Protein AF-A0A5Q2N610-F1 (afdb_monomer_lite)

Organism: NCBI:txid356322

pLDDT: mean 86.95, std 10.92, range [41.91, 97.12]

Foldseek 3Di:
DLVVLLVQQDPVLLVVLQVLLLVLLVCCVPPPVNVVVVVLLVVLLVVLCVLCPLVCLLVDDLCQAAPPDCRHPVNSLAPVNCLQPHPVVDDRDCLQRQWHQDPVVRGIDGDPVDPDPCRSSNLQSVLLNQLCVLLPDDDRHARDLPRSCQPNQQSSLSSNCSSCVLQFASDRDQLLLLLLCVSSVSDVDSDLVPDPLVDTRCSSVVSRNSSVVSVVVSCVVDHPDVVSRVVVVVSRSSSVVVSCCVPVPPDDDD

Secondary structure (DSSP, 8-state):
-HHHHGGGS-HHHHHHHHHHHHHHHHHHHH-HHHHHHHHHHHHHHHHHHHHS-GGGGGG--HHHHSSSSTTSHHHIIIIITTTSS--TTS-SSHHHHSEEEETTTTEEEE-TTSSSHHHHHHHHHHHHHHHHHHT-SSS-PPPPTT-TTTT-HHHHHHHHHHH-TTTS-S---HHHHHHHHHHTTS-S---GGG-TT--TTTHHHHHHHHHHHHHHHHGGG--SSHHHHHHHHTT-HHHHHHHHHHHS------

Radius of gyration: 19.04 Å; chains: 1; bounding box: 49×36×56 Å

Sequence (254 aa):
MINELQRKLDENVRLEFKNKMEEFLFEYINVQSKQDELRDILRKKAEFYRKFPRESLCSMTVEQYAYFERNSFIYWVVFELEKLGSTRSLFIDARNFTVVYNRNQQKYIYNQRFASLDDAWNKLRNDIIELIDVCDGNTLRALSSNNLLSNKYLLKGKIAYLYHPKKFLPIYNRAHLLYFLYELGIISSRNESDSPFSLPGTGSLRLNLLLKNIIYEIGRDGWNDPKVSDLWNSNYNFLIGIFLYKIMSPPRMR

Structure (mmCIF, N/CA/C/O backbone):
data_AF-A0A5Q2N610-F1
#
_entry.id   AF-A0A5Q2N610-F1
#
loop_
_atom_site.group_PDB
_atom_site.id
_atom_site.type_symbol
_atom_site.label_atom_id
_atom_site.label_alt_id
_atom_site.label_comp_id
_atom_site.label_asym_id
_atom_site.label_entity_id
_atom_site.label_seq_id
_atom_site.pdbx_PDB_ins_code
_atom_site.Cartn_x
_atom_site.Cartn_y
_atom_site.Cartn_z
_atom_site.occupancy
_atom_site.B_iso_or_equiv
_atom_site.auth_seq_id
_atom_site.auth_comp_id
_atom_site.auth_asym_id
_atom_site.auth_atom_id
_atom_site.pdbx_PDB_model_num
ATOM 1 N N . MET A 1 1 ? -10.463 -5.731 -23.332 1.00 49.91 1 MET A N 1
ATOM 2 C CA . MET A 1 1 ? -10.186 -4.493 -22.567 1.00 49.91 1 MET A CA 1
ATOM 3 C C . MET A 1 1 ? -8.729 -4.375 -22.107 1.00 49.91 1 MET A C 1
ATOM 5 O O . MET A 1 1 ? -8.048 -3.526 -22.655 1.00 49.91 1 MET A O 1
ATOM 9 N N . ILE A 1 2 ? -8.194 -5.204 -21.188 1.00 48.62 2 ILE A N 1
ATOM 10 C CA . ILE A 1 2 ? -6.766 -5.102 -20.773 1.00 48.62 2 ILE A CA 1
ATOM 11 C C . ILE A 1 2 ? -5.807 -5.360 -21.954 1.00 48.62 2 ILE A C 1
ATOM 13 O O . ILE A 1 2 ? -4.973 -4.509 -22.234 1.00 48.62 2 ILE A O 1
ATOM 17 N N . ASN A 1 3 ? -6.018 -6.432 -22.728 1.00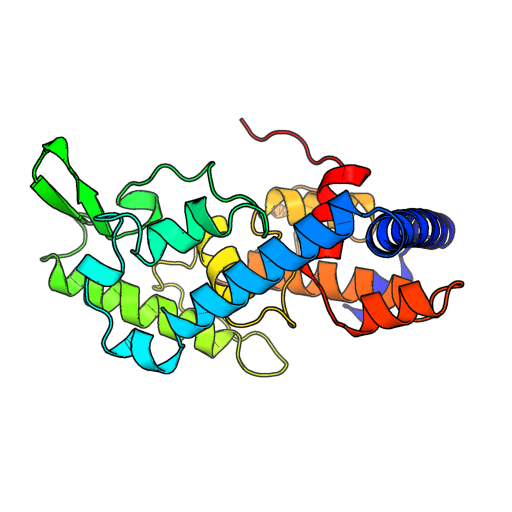 48.66 3 ASN A N 1
ATOM 18 C CA . ASN A 1 3 ? -5.209 -6.759 -23.921 1.00 48.66 3 ASN A CA 1
ATOM 19 C C . ASN A 1 3 ? -5.294 -5.718 -25.056 1.00 48.66 3 ASN A C 1
ATOM 21 O O . ASN A 1 3 ? -4.472 -5.706 -25.964 1.00 48.66 3 ASN A O 1
ATOM 25 N N . GLU A 1 4 ? -6.298 -4.844 -25.012 1.00 53.59 4 GLU A N 1
ATOM 26 C CA . GLU A 1 4 ? -6.562 -3.820 -26.028 1.00 53.59 4 GLU A CA 1
ATOM 27 C C . GLU A 1 4 ? -5.932 -2.476 -25.635 1.00 53.59 4 GLU A C 1
ATOM 29 O O . GLU A 1 4 ? -5.396 -1.769 -26.480 1.00 53.59 4 GLU A O 1
ATOM 34 N N . LEU A 1 5 ? -5.916 -2.169 -24.331 1.00 51.38 5 LEU A N 1
ATOM 35 C CA . LEU A 1 5 ? -5.173 -1.047 -23.749 1.00 51.38 5 LEU A CA 1
ATOM 36 C C . LEU A 1 5 ? -3.656 -1.307 -23.749 1.00 51.38 5 LEU A C 1
ATOM 38 O O . LEU A 1 5 ? -2.879 -0.386 -23.963 1.00 51.38 5 LEU A O 1
ATOM 42 N N . GLN A 1 6 ? -3.234 -2.566 -23.588 1.00 52.53 6 GLN A N 1
ATOM 43 C CA . GLN A 1 6 ? -1.831 -2.994 -23.701 1.00 52.53 6 GLN A CA 1
ATOM 44 C C . GLN A 1 6 ? -1.255 -2.810 -25.115 1.00 52.53 6 GLN A C 1
ATOM 46 O O . GLN A 1 6 ? -0.061 -2.571 -25.255 1.00 52.53 6 GLN A O 1
ATOM 51 N N . ARG A 1 7 ? -2.096 -2.870 -26.159 1.00 55.31 7 ARG A N 1
ATOM 52 C CA . ARG A 1 7 ? -1.705 -2.633 -27.561 1.00 55.31 7 ARG A CA 1
ATOM 53 C C . ARG A 1 7 ? -1.490 -1.155 -27.913 1.00 55.31 7 ARG A C 1
ATOM 55 O O . ARG A 1 7 ? -1.095 -0.869 -29.036 1.00 55.31 7 ARG A O 1
ATOM 62 N N . LYS A 1 8 ? -1.768 -0.232 -26.985 1.00 60.78 8 LYS A N 1
ATOM 63 C CA . LYS A 1 8 ? -1.669 1.223 -27.195 1.00 60.78 8 LYS A CA 1
ATOM 64 C C . LYS A 1 8 ? -0.437 1.873 -26.568 1.00 60.78 8 LYS A C 1
ATOM 66 O O . LYS A 1 8 ? -0.288 3.082 -26.706 1.00 60.78 8 LYS A O 1
ATOM 71 N N . LEU A 1 9 ? 0.413 1.121 -25.865 1.00 72.81 9 LEU A N 1
ATOM 72 C CA . LEU A 1 9 ? 1.643 1.704 -25.341 1.00 72.81 9 LEU A CA 1
ATOM 73 C C . LEU A 1 9 ? 2.584 1.981 -26.517 1.00 72.81 9 LEU A C 1
ATOM 75 O O . LEU A 1 9 ? 3.057 1.043 -27.154 1.00 72.81 9 LEU A O 1
ATOM 79 N N . ASP A 1 10 ? 2.813 3.261 -26.795 1.00 82.75 10 ASP A N 1
ATOM 80 C CA . ASP A 1 10 ? 3.773 3.712 -27.798 1.00 82.75 10 ASP A CA 1
ATOM 81 C C . ASP A 1 10 ? 5.152 3.082 -27.533 1.00 82.75 10 ASP A C 1
ATOM 83 O O . ASP A 1 10 ? 5.630 3.055 -26.393 1.00 82.75 10 ASP A O 1
ATOM 87 N N . GLU A 1 11 ? 5.779 2.531 -28.575 1.00 85.25 11 GLU A N 1
ATOM 88 C CA . GLU A 1 11 ? 7.048 1.808 -28.439 1.00 85.25 11 GLU A CA 1
ATOM 89 C C . GLU A 1 11 ? 8.174 2.701 -27.906 1.00 85.25 11 GLU A C 1
ATOM 91 O O . GLU A 1 11 ? 9.005 2.226 -27.127 1.00 85.25 11 GLU A O 1
ATOM 96 N N . ASN A 1 12 ? 8.174 3.997 -28.236 1.00 86.50 12 ASN A N 1
ATOM 97 C CA . ASN A 1 12 ? 9.172 4.930 -27.719 1.00 86.50 12 ASN A CA 1
ATOM 98 C C . ASN A 1 12 ? 8.954 5.175 -26.225 1.00 86.50 12 ASN A C 1
ATOM 100 O O . ASN A 1 12 ? 9.914 5.121 -25.459 1.00 86.50 12 ASN A O 1
ATOM 104 N N . VAL A 1 13 ? 7.701 5.359 -25.789 1.00 85.88 13 VAL A N 1
ATOM 105 C CA . VAL A 1 13 ? 7.359 5.496 -24.359 1.00 85.88 13 VAL A CA 1
ATOM 106 C C . VAL A 1 13 ? 7.772 4.243 -23.583 1.00 85.88 13 VAL A C 1
ATOM 108 O O . VAL A 1 13 ? 8.356 4.339 -22.501 1.00 85.88 13 VAL A O 1
ATOM 111 N N . ARG A 1 14 ? 7.516 3.053 -24.143 1.00 87.81 14 ARG A N 1
ATOM 112 C CA . ARG A 1 14 ? 7.939 1.770 -23.560 1.00 87.81 14 ARG A CA 1
ATOM 113 C C . ARG A 1 14 ? 9.458 1.706 -23.397 1.00 87.81 14 ARG A C 1
ATOM 115 O O . ARG A 1 14 ? 9.933 1.359 -22.314 1.00 87.81 14 ARG A O 1
ATOM 122 N N . LEU A 1 15 ? 10.204 2.017 -24.456 1.00 89.19 15 LEU A N 1
ATOM 123 C CA . LEU A 1 15 ? 11.664 1.942 -24.468 1.00 89.19 15 LEU A CA 1
ATOM 124 C C . LEU A 1 15 ? 12.291 2.964 -23.513 1.00 89.19 15 LEU A C 1
ATOM 126 O O . LEU A 1 15 ? 13.169 2.613 -22.726 1.00 89.19 15 LEU A O 1
ATOM 130 N N . GLU A 1 16 ? 11.798 4.203 -23.520 1.00 90.44 16 GLU A N 1
ATOM 131 C CA . GLU A 1 16 ? 12.256 5.256 -22.614 1.00 90.44 16 GLU A CA 1
ATOM 132 C C . GLU A 1 16 ? 12.022 4.870 -21.147 1.00 90.44 16 GLU A C 1
ATOM 134 O O . GLU A 1 16 ? 12.930 4.985 -20.319 1.00 90.44 16 GLU A O 1
ATOM 139 N N . PHE A 1 17 ? 10.828 4.364 -20.818 1.00 91.19 17 PHE A N 1
ATOM 140 C CA . PHE A 1 17 ? 10.523 3.884 -19.471 1.00 91.19 17 PHE A CA 1
ATOM 141 C C . PHE A 1 17 ? 11.463 2.751 -19.057 1.00 91.19 17 PHE A C 1
ATOM 143 O O . PHE A 1 17 ? 11.989 2.765 -17.942 1.00 91.19 17 PHE A O 1
ATOM 150 N N . LYS A 1 18 ? 11.676 1.774 -19.948 1.00 91.06 18 LYS A N 1
ATOM 151 C CA . LYS A 1 18 ? 12.542 0.619 -19.695 1.00 91.06 18 LYS A CA 1
ATOM 152 C C . LYS A 1 18 ? 13.971 1.060 -19.380 1.00 91.06 18 LYS A C 1
ATOM 154 O O . LYS A 1 18 ? 14.496 0.657 -18.346 1.00 91.06 18 LYS A O 1
ATOM 159 N N . ASN A 1 19 ? 14.553 1.934 -20.201 1.00 91.75 19 ASN A N 1
ATOM 160 C CA . ASN A 1 1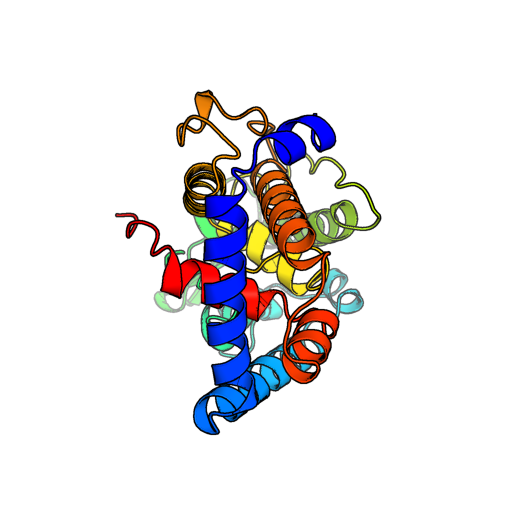9 ? 15.919 2.425 -20.007 1.00 91.75 19 ASN A CA 1
ATOM 161 C C . ASN A 1 19 ? 16.069 3.160 -18.666 1.00 91.75 19 ASN A C 1
ATOM 163 O O . ASN A 1 19 ? 16.953 2.835 -17.878 1.00 91.75 19 ASN A O 1
ATOM 167 N N . LYS A 1 20 ? 15.143 4.074 -18.344 1.00 93.62 20 LYS A N 1
ATOM 168 C CA . LYS A 1 20 ? 15.163 4.793 -17.057 1.00 93.62 20 LYS A CA 1
ATOM 169 C C . LYS A 1 20 ? 15.011 3.850 -15.863 1.00 93.62 20 LYS A C 1
ATOM 171 O O . LYS A 1 20 ? 15.635 4.063 -14.824 1.00 93.62 20 LYS A O 1
ATOM 176 N N . MET A 1 21 ? 14.150 2.836 -15.973 1.00 92.69 21 MET A N 1
ATOM 177 C CA . MET A 1 21 ? 13.962 1.843 -14.912 1.00 92.69 21 MET A CA 1
ATOM 178 C C . MET A 1 21 ? 15.230 1.018 -14.706 1.00 92.69 21 MET A C 1
ATOM 180 O O . MET A 1 21 ? 15.618 0.778 -13.566 1.00 92.69 21 MET A O 1
ATOM 184 N N . GLU A 1 22 ? 15.886 0.606 -15.787 1.00 92.88 22 GLU A N 1
ATOM 185 C CA . GLU A 1 22 ? 17.127 -0.159 -15.721 1.00 92.88 22 GLU A CA 1
ATOM 186 C C . GLU A 1 22 ? 18.245 0.640 -15.044 1.00 92.88 22 GLU A C 1
ATOM 188 O O . GLU A 1 22 ? 18.833 0.153 -14.080 1.00 92.88 22 GLU A O 1
ATOM 193 N N . GLU A 1 23 ? 18.455 1.894 -15.451 1.00 93.50 23 GLU A N 1
ATOM 194 C CA . GLU A 1 23 ? 19.392 2.816 -14.794 1.00 93.50 23 GLU A CA 1
ATOM 195 C C . GLU A 1 23 ? 19.080 2.975 -13.297 1.00 93.50 23 GLU A C 1
ATOM 197 O O . GLU A 1 23 ? 19.964 2.879 -12.443 1.00 93.50 23 GLU A O 1
ATOM 202 N N . PHE A 1 24 ? 17.801 3.155 -12.953 1.00 94.38 24 PHE A N 1
ATOM 203 C CA . PHE A 1 24 ? 17.363 3.283 -11.566 1.00 94.38 24 PHE A CA 1
ATOM 204 C C . PHE A 1 24 ? 17.634 2.018 -10.740 1.00 94.38 24 PHE A C 1
ATOM 206 O O . PHE A 1 24 ? 18.103 2.106 -9.604 1.00 94.38 24 PHE A O 1
ATOM 213 N N . LEU A 1 25 ? 17.336 0.834 -11.276 1.00 93.00 25 LEU A N 1
ATOM 214 C CA . LEU A 1 25 ? 17.594 -0.432 -10.588 1.00 93.00 25 LEU A CA 1
ATOM 215 C C . LEU A 1 25 ? 19.098 -0.693 -10.459 1.00 93.00 25 LEU A C 1
ATOM 217 O O . LEU A 1 25 ? 19.545 -1.189 -9.424 1.00 93.00 25 LEU A O 1
ATOM 221 N N . PHE A 1 26 ? 19.884 -0.282 -11.454 1.00 93.31 26 PHE A N 1
ATOM 222 C CA . PHE A 1 26 ? 21.338 -0.351 -11.416 1.00 93.31 26 PHE A CA 1
ATOM 223 C C . PHE A 1 26 ? 21.933 0.496 -10.276 1.00 93.31 26 PHE A C 1
ATOM 225 O O . PHE A 1 26 ? 22.878 0.047 -9.621 1.00 93.31 26 PHE A O 1
ATOM 232 N N . GLU A 1 27 ? 21.349 1.660 -9.946 1.00 93.56 27 GLU A N 1
ATOM 233 C CA . GLU A 1 27 ? 21.729 2.425 -8.741 1.00 93.56 27 GLU A CA 1
ATOM 234 C C . GLU A 1 27 ? 21.530 1.592 -7.460 1.00 93.56 27 GLU A C 1
ATOM 236 O O . GLU A 1 27 ? 22.406 1.562 -6.597 1.00 93.56 27 GLU A O 1
ATOM 241 N N . TYR A 1 28 ? 20.402 0.885 -7.327 1.00 91.31 28 TYR A N 1
ATOM 242 C CA . TYR A 1 28 ? 20.113 0.056 -6.145 1.00 91.31 28 TYR A CA 1
ATOM 243 C C . TYR A 1 28 ? 21.036 -1.156 -6.007 1.00 91.31 28 TYR A C 1
ATOM 245 O O . TYR A 1 28 ? 21.230 -1.654 -4.896 1.00 91.31 28 TYR A O 1
ATOM 253 N N . ILE A 1 29 ? 21.622 -1.606 -7.115 1.00 91.56 29 ILE A N 1
ATOM 254 C CA . ILE A 1 29 ? 22.592 -2.699 -7.135 1.00 91.56 29 ILE A CA 1
ATOM 255 C C . ILE A 1 29 ? 23.982 -2.197 -6.748 1.00 91.56 29 ILE A C 1
ATOM 257 O O . ILE A 1 29 ? 24.669 -2.874 -5.989 1.00 91.56 29 ILE A O 1
ATOM 261 N N . ASN A 1 30 ? 24.403 -1.027 -7.232 1.00 92.88 30 ASN A N 1
ATOM 262 C CA . ASN A 1 30 ? 25.811 -0.617 -7.163 1.00 92.88 30 ASN A CA 1
ATOM 263 C C . ASN A 1 30 ? 26.115 0.475 -6.127 1.00 92.88 30 ASN A C 1
ATOM 265 O O . ASN A 1 30 ? 27.277 0.686 -5.789 1.00 92.88 30 ASN A O 1
ATOM 269 N N . VAL A 1 31 ? 25.104 1.165 -5.593 1.00 95.19 31 VAL A N 1
ATOM 270 C CA . VAL A 1 31 ? 25.303 2.254 -4.627 1.00 95.19 31 VAL A CA 1
ATOM 271 C C . VAL A 1 31 ? 25.051 1.761 -3.201 1.00 95.19 31 VAL A C 1
ATOM 273 O O . VAL A 1 31 ? 23.930 1.397 -2.845 1.00 95.19 31 VAL A O 1
ATOM 276 N N . GLN A 1 32 ? 26.076 1.820 -2.343 1.00 94.56 32 GLN A N 1
ATOM 277 C CA . GLN A 1 32 ? 26.009 1.317 -0.960 1.00 94.56 32 GLN A CA 1
ATOM 278 C C . GLN A 1 32 ? 24.846 1.920 -0.155 1.00 94.56 32 GLN A C 1
ATOM 280 O O . GLN A 1 32 ? 24.077 1.191 0.467 1.00 94.56 32 GLN A O 1
ATOM 285 N N . SER A 1 33 ? 24.644 3.239 -0.228 1.00 94.75 33 SER A N 1
ATOM 286 C CA . SER A 1 33 ? 23.550 3.906 0.493 1.00 94.75 33 SER A CA 1
ATOM 287 C C . SER A 1 33 ? 22.158 3.450 0.033 1.00 94.75 33 SER A C 1
ATOM 289 O O . SER A 1 33 ? 21.226 3.407 0.839 1.00 94.75 33 SER A O 1
ATOM 291 N N . LYS A 1 34 ? 22.006 3.055 -1.239 1.00 93.06 34 LYS A N 1
ATOM 292 C CA . LYS A 1 34 ? 20.764 2.483 -1.779 1.00 93.06 34 LYS A CA 1
ATOM 293 C C . LYS A 1 34 ? 20.537 1.055 -1.309 1.00 93.06 34 LYS A C 1
ATOM 295 O O . LYS A 1 34 ? 19.407 0.697 -0.975 1.00 93.06 34 LYS A O 1
ATOM 300 N N . GLN A 1 35 ? 21.600 0.264 -1.204 1.00 92.88 35 GLN A N 1
ATOM 301 C CA . GLN A 1 35 ? 21.526 -1.062 -0.599 1.00 92.88 35 GLN A CA 1
ATOM 302 C C . GLN A 1 35 ? 21.151 -0.989 0.887 1.00 92.88 35 GLN A C 1
ATOM 304 O O . GLN A 1 35 ? 20.335 -1.782 1.352 1.00 92.88 35 GLN A O 1
ATOM 309 N N . ASP A 1 36 ? 21.696 -0.030 1.636 1.00 94.06 36 ASP A N 1
ATOM 310 C CA . ASP A 1 36 ? 21.355 0.151 3.051 1.00 94.06 36 ASP A CA 1
ATOM 311 C C . ASP A 1 36 ? 19.900 0.603 3.229 1.00 94.06 36 ASP A C 1
ATOM 313 O O . ASP A 1 36 ? 19.184 0.084 4.089 1.00 94.06 36 ASP A O 1
ATOM 317 N N . GLU A 1 37 ? 19.418 1.497 2.360 1.00 92.38 37 GLU A N 1
ATOM 318 C CA . GLU A 1 37 ? 18.002 1.863 2.295 1.00 92.38 37 GLU A CA 1
ATOM 319 C C . GLU A 1 37 ? 17.108 0.643 2.019 1.00 92.38 37 GLU A C 1
ATOM 321 O O . GLU A 1 37 ? 16.102 0.445 2.707 1.00 92.38 37 GLU A O 1
ATOM 326 N N . LEU A 1 38 ? 17.485 -0.190 1.046 1.00 92.06 38 LEU A N 1
ATOM 327 C CA . LEU A 1 38 ? 16.788 -1.428 0.707 1.00 92.06 38 LEU A CA 1
ATOM 328 C C . LEU A 1 38 ? 16.720 -2.381 1.913 1.00 92.06 38 LEU A C 1
ATOM 330 O O . LEU A 1 38 ? 15.638 -2.867 2.253 1.00 92.06 38 LEU A O 1
ATOM 334 N N . ARG A 1 39 ? 17.845 -2.608 2.602 1.00 94.12 39 ARG A N 1
ATOM 335 C CA . ARG A 1 39 ? 17.912 -3.460 3.802 1.00 94.12 39 ARG A CA 1
ATOM 336 C C . ARG A 1 39 ? 17.026 -2.932 4.929 1.00 94.12 39 ARG A C 1
ATOM 338 O O . ARG A 1 39 ? 16.305 -3.720 5.541 1.00 94.12 39 ARG A O 1
ATOM 345 N N . ASP A 1 40 ? 17.027 -1.622 5.187 1.00 94.62 40 ASP A N 1
ATOM 346 C CA . ASP A 1 40 ? 16.168 -1.017 6.216 1.00 94.62 40 ASP A CA 1
ATOM 347 C C . ASP A 1 40 ? 14.678 -1.216 5.904 1.00 94.62 40 ASP A C 1
ATOM 349 O O . ASP A 1 40 ? 13.911 -1.641 6.772 1.00 94.62 40 ASP A O 1
ATOM 353 N N . ILE A 1 41 ? 14.269 -0.991 4.651 1.00 93.81 41 ILE A N 1
ATOM 354 C CA . ILE A 1 41 ? 12.886 -1.215 4.210 1.00 93.81 41 ILE A CA 1
ATOM 355 C C . ILE A 1 41 ? 12.486 -2.684 4.405 1.00 93.81 41 ILE A C 1
ATOM 357 O O . ILE A 1 41 ? 11.413 -2.963 4.948 1.00 93.81 41 ILE A O 1
ATOM 361 N N . LEU A 1 42 ? 13.332 -3.628 3.983 1.00 93.69 42 LEU A N 1
ATOM 362 C CA . LEU A 1 42 ? 13.060 -5.062 4.120 1.00 93.69 42 LEU A CA 1
ATOM 363 C C . LEU A 1 42 ? 12.965 -5.486 5.591 1.00 93.69 42 LEU A C 1
ATOM 365 O O . LEU A 1 42 ? 12.032 -6.204 5.958 1.00 93.69 42 LEU A O 1
ATOM 369 N N . ARG A 1 43 ? 13.860 -4.979 6.446 1.00 96.38 43 ARG A N 1
ATOM 370 C CA . ARG A 1 43 ? 13.833 -5.208 7.897 1.00 96.38 43 ARG A CA 1
ATOM 371 C C . ARG A 1 43 ? 12.524 -4.722 8.518 1.00 96.38 43 ARG A C 1
ATOM 373 O O . ARG A 1 43 ? 11.872 -5.476 9.237 1.00 96.38 43 ARG A O 1
ATOM 380 N N . LYS A 1 44 ? 12.096 -3.497 8.202 1.00 95.69 44 LYS A N 1
ATOM 381 C CA . LYS A 1 44 ? 10.836 -2.930 8.709 1.00 95.69 44 LYS A CA 1
ATOM 382 C C . LYS A 1 44 ? 9.608 -3.698 8.226 1.00 95.69 44 LYS A C 1
ATOM 384 O O . LYS A 1 44 ? 8.677 -3.902 8.999 1.00 95.69 44 LYS A O 1
ATOM 389 N N . LYS A 1 45 ? 9.599 -4.175 6.975 1.00 94.75 45 LYS A N 1
ATOM 390 C CA . LYS A 1 45 ? 8.529 -5.059 6.477 1.00 94.75 45 LYS A CA 1
ATOM 391 C C . LYS A 1 45 ? 8.454 -6.355 7.278 1.00 94.75 45 LYS A C 1
ATOM 393 O O . LYS A 1 45 ? 7.368 -6.736 7.702 1.00 94.75 45 LYS A O 1
ATOM 398 N N . ALA A 1 46 ? 9.594 -7.008 7.501 1.00 95.62 46 ALA A N 1
ATOM 399 C CA . ALA A 1 46 ? 9.650 -8.234 8.291 1.00 95.62 46 ALA A CA 1
ATOM 400 C C . ALA A 1 46 ? 9.154 -8.001 9.728 1.00 95.62 46 ALA A C 1
ATOM 402 O O . ALA A 1 46 ? 8.384 -8.800 10.259 1.00 95.62 46 ALA A O 1
ATOM 403 N N . GLU A 1 47 ? 9.526 -6.875 10.340 1.00 96.69 47 GLU A N 1
ATOM 404 C CA . GLU A 1 47 ? 9.054 -6.524 11.677 1.00 96.69 47 GLU A CA 1
ATOM 405 C C . GLU A 1 47 ? 7.545 -6.248 11.721 1.00 96.69 47 GLU A C 1
ATOM 407 O O . GLU A 1 47 ? 6.873 -6.724 12.638 1.00 96.69 47 GLU A O 1
ATOM 412 N N . PHE A 1 48 ? 6.996 -5.555 10.718 1.00 96.44 48 PHE A N 1
ATOM 413 C CA . PHE A 1 48 ? 5.554 -5.350 10.590 1.00 96.44 48 PHE A CA 1
ATOM 414 C C . PHE A 1 48 ? 4.803 -6.684 10.512 1.00 96.44 48 PHE A C 1
ATOM 416 O O . PHE A 1 48 ? 3.848 -6.880 11.257 1.00 96.44 48 PHE A O 1
ATOM 423 N N . TYR A 1 49 ? 5.260 -7.626 9.679 1.00 95.94 49 TYR A N 1
ATOM 424 C CA . TYR A 1 49 ? 4.624 -8.944 9.554 1.00 95.94 49 TYR A CA 1
ATOM 425 C C . TYR A 1 49 ? 4.708 -9.777 10.827 1.00 95.94 49 TYR A C 1
ATOM 427 O O . TYR A 1 49 ? 3.777 -10.511 11.137 1.00 95.94 49 TYR A O 1
ATOM 435 N N . ARG A 1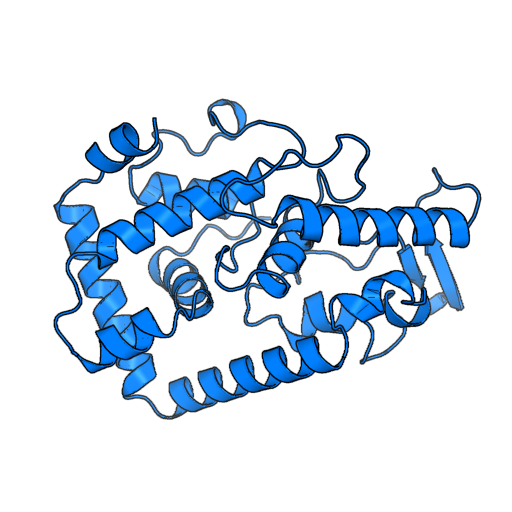 50 ? 5.786 -9.625 11.599 1.00 96.19 50 ARG A N 1
ATOM 436 C CA . ARG A 1 50 ? 5.913 -10.263 12.911 1.00 96.19 50 ARG A CA 1
ATOM 437 C C . ARG A 1 50 ? 4.949 -9.669 13.943 1.00 96.19 50 ARG A C 1
ATOM 439 O O . ARG A 1 50 ? 4.434 -10.404 14.776 1.00 96.19 50 ARG A O 1
ATOM 446 N N . LYS A 1 51 ? 4.735 -8.349 13.926 1.00 94.94 51 LYS A N 1
ATOM 447 C CA . LYS A 1 51 ? 3.865 -7.645 14.890 1.00 94.94 51 LYS A CA 1
ATOM 448 C C . LYS A 1 51 ? 2.380 -7.765 14.550 1.00 94.94 51 LYS A C 1
ATOM 450 O O . LYS A 1 51 ? 1.559 -7.878 15.454 1.00 94.94 51 LYS A O 1
ATOM 455 N N . PHE A 1 52 ? 2.048 -7.737 13.264 1.00 96.31 52 PHE A N 1
ATOM 456 C CA . PHE A 1 52 ? 0.674 -7.712 12.761 1.00 96.31 52 PHE A CA 1
ATOM 457 C C . PHE A 1 52 ? 0.432 -8.819 11.724 1.00 96.31 52 PHE A C 1
ATOM 459 O O . PHE A 1 52 ? 0.017 -8.520 10.594 1.00 96.31 52 PHE A O 1
ATOM 466 N N . PRO A 1 53 ? 0.715 -10.092 12.066 1.00 96.50 53 PRO A N 1
ATOM 467 C CA . PRO A 1 53 ? 0.387 -11.204 11.187 1.00 96.50 53 PRO A CA 1
ATOM 468 C C . PRO A 1 53 ? -1.121 -11.220 10.918 1.00 96.50 53 PRO A C 1
ATOM 470 O O . PRO A 1 53 ? -1.922 -10.734 11.719 1.00 96.50 53 PRO A O 1
ATOM 473 N N . ARG A 1 54 ? -1.525 -11.748 9.762 1.00 94.81 54 ARG A N 1
ATOM 474 C CA . ARG A 1 54 ? -2.931 -11.720 9.332 1.00 94.81 54 ARG A CA 1
ATOM 475 C C . ARG A 1 54 ? -3.841 -12.404 10.354 1.00 94.81 54 ARG A C 1
ATOM 477 O O . ARG A 1 54 ? -4.939 -11.931 10.620 1.00 94.81 54 ARG A O 1
ATOM 484 N N . GLU A 1 55 ? -3.351 -13.478 10.953 1.00 94.56 55 GLU A N 1
ATOM 485 C CA . GLU A 1 55 ? -4.046 -14.318 11.921 1.00 94.56 55 GLU A CA 1
ATOM 486 C C . GLU A 1 55 ? -4.350 -13.568 13.226 1.00 94.56 55 GLU A C 1
ATOM 488 O O . GLU A 1 55 ? -5.366 -13.838 13.864 1.00 94.56 55 GLU A O 1
ATOM 493 N N . SER A 1 56 ? -3.519 -12.590 13.616 1.00 94.62 56 SER A N 1
ATOM 494 C CA . SER A 1 56 ? -3.745 -11.815 14.843 1.00 94.62 56 SER A CA 1
ATOM 495 C C . SER A 1 56 ? -4.738 -10.668 14.663 1.00 94.62 56 SER A C 1
ATOM 497 O O . SER A 1 56 ? -5.183 -10.089 15.657 1.00 94.62 56 SER A O 1
ATOM 499 N N . LEU A 1 57 ? -5.131 -10.344 13.423 1.00 95.25 57 LEU A N 1
ATOM 500 C CA . LEU A 1 57 ? -6.063 -9.248 13.151 1.00 95.25 57 LEU A CA 1
ATOM 501 C C . LEU A 1 57 ? -7.423 -9.468 13.811 1.00 95.25 57 LEU A C 1
ATOM 503 O O . LEU A 1 57 ? -7.997 -8.507 14.309 1.00 95.25 57 LEU A O 1
ATOM 507 N N . CYS A 1 58 ? -7.919 -10.709 13.864 1.00 94.69 58 CYS A N 1
ATOM 508 C CA . CYS A 1 58 ? -9.213 -11.037 14.473 1.00 94.69 58 CYS A CA 1
ATOM 509 C C . CYS A 1 58 ? -9.251 -10.747 15.980 1.00 94.69 58 CYS A C 1
ATOM 511 O O . CYS A 1 58 ? -10.283 -10.332 16.503 1.00 94.69 58 CYS A O 1
ATOM 513 N N . SER A 1 59 ? -8.126 -10.940 16.672 1.00 95.00 59 SER A N 1
ATOM 514 C CA . SER A 1 59 ? -7.987 -10.727 18.117 1.00 95.00 59 SER A CA 1
ATOM 515 C C . SER A 1 59 ? -7.356 -9.381 18.476 1.00 95.00 59 SER A C 1
ATOM 517 O O . SER A 1 59 ? -7.100 -9.127 19.650 1.00 95.00 59 SER A O 1
ATOM 519 N N . MET A 1 60 ? -7.077 -8.524 17.490 1.00 95.38 60 MET A N 1
ATOM 520 C CA . MET A 1 60 ? -6.465 -7.221 17.730 1.00 95.38 60 MET A CA 1
ATOM 521 C C . MET A 1 60 ? -7.382 -6.354 18.604 1.00 95.38 60 MET A C 1
ATOM 523 O O . MET A 1 60 ? -8.597 -6.272 18.363 1.00 95.38 60 MET A O 1
ATOM 527 N N . THR A 1 61 ? -6.802 -5.703 19.612 1.00 94.81 61 THR A N 1
ATOM 528 C CA . THR A 1 61 ? -7.509 -4.737 20.462 1.00 94.81 61 THR A CA 1
ATOM 529 C C . THR A 1 61 ? -7.454 -3.332 19.865 1.00 94.81 61 THR A C 1
ATOM 531 O O . THR A 1 61 ? -6.634 -3.031 18.990 1.00 94.81 61 THR A O 1
ATOM 534 N N . VAL A 1 62 ? -8.320 -2.440 20.345 1.00 94.00 62 VAL A N 1
ATOM 535 C CA . VAL A 1 62 ? -8.335 -1.048 19.883 1.00 94.00 62 VAL A CA 1
ATOM 536 C C . VAL A 1 62 ? -7.046 -0.306 20.259 1.00 94.00 62 VAL A C 1
ATOM 538 O O . VAL A 1 62 ? -6.576 0.508 19.470 1.00 94.00 62 VAL A O 1
ATOM 541 N N . GLU A 1 63 ? -6.413 -0.644 21.385 1.00 91.94 63 GLU A N 1
ATOM 542 C CA . GLU A 1 63 ? -5.109 -0.125 21.837 1.00 91.94 63 GLU A CA 1
ATOM 543 C C . GLU A 1 63 ? -3.993 -0.503 20.857 1.00 91.94 63 GLU A C 1
ATOM 545 O O . GLU A 1 63 ? -3.125 0.307 20.530 1.00 91.94 63 GLU A O 1
ATOM 550 N N . GLN A 1 64 ? -4.019 -1.750 20.379 1.00 93.56 64 GLN A N 1
ATOM 551 C CA . GLN A 1 64 ? -3.043 -2.268 19.422 1.00 93.56 64 GLN A CA 1
ATOM 552 C C . GLN A 1 64 ? -3.230 -1.643 18.036 1.00 93.56 64 GLN A C 1
ATOM 554 O O . GLN A 1 64 ? -2.259 -1.501 17.292 1.00 93.56 64 GLN A O 1
ATOM 559 N N . TYR A 1 65 ? -4.456 -1.248 17.685 1.00 94.38 65 TYR A N 1
ATOM 560 C CA . TYR A 1 65 ? -4.759 -0.598 16.414 1.00 94.38 65 TYR A CA 1
ATOM 561 C C . TYR A 1 65 ? -4.509 0.913 16.427 1.00 94.38 65 TYR A C 1
ATOM 563 O O . TYR A 1 65 ? -3.735 1.432 15.613 1.00 94.38 65 TYR A O 1
ATOM 571 N N . ALA A 1 66 ? -5.217 1.624 17.305 1.00 88.44 66 ALA A N 1
ATOM 572 C CA . ALA A 1 66 ? -5.320 3.073 17.304 1.00 88.44 66 ALA A CA 1
ATOM 573 C C . ALA A 1 66 ? -3.989 3.709 17.708 1.00 88.44 66 ALA A C 1
ATOM 575 O O . ALA A 1 66 ? -3.204 3.123 18.446 1.00 88.44 66 ALA A O 1
ATOM 576 N N . TYR A 1 67 ? -3.744 4.936 17.235 1.00 73.81 67 TYR A N 1
ATOM 577 C CA . TYR A 1 67 ? -2.522 5.700 17.512 1.00 73.81 67 TYR A CA 1
ATOM 578 C C . TYR A 1 67 ? -2.421 6.117 18.995 1.00 73.81 67 TYR A C 1
ATOM 580 O O . TYR A 1 67 ? -2.586 7.280 19.357 1.00 73.81 67 TYR A O 1
ATOM 588 N N . PHE A 1 68 ? -2.178 5.147 19.868 1.00 63.97 68 PHE A N 1
ATOM 589 C CA . PHE A 1 68 ? -1.967 5.316 21.298 1.00 63.97 68 PHE A CA 1
ATOM 590 C C . PHE A 1 68 ? -0.459 5.456 21.570 1.00 63.97 68 PHE A C 1
ATOM 592 O O . PHE A 1 68 ? 0.005 6.490 22.065 1.00 63.97 68 PHE A O 1
ATOM 599 N N . GLU A 1 69 ? 0.335 4.498 21.078 1.00 70.62 69 GLU A N 1
ATOM 600 C CA . GLU A 1 69 ? 1.786 4.389 21.290 1.00 70.62 69 GLU A CA 1
ATOM 601 C C . GLU A 1 69 ? 2.595 4.147 20.001 1.00 70.62 69 GLU A C 1
ATOM 603 O O . GLU A 1 69 ? 2.043 3.808 18.947 1.00 70.62 69 GLU A O 1
ATOM 608 N N . ARG A 1 70 ? 3.935 4.261 20.113 1.00 74.81 70 ARG A N 1
ATOM 609 C CA . ARG A 1 70 ? 4.945 4.022 19.052 1.00 74.81 70 ARG A CA 1
ATOM 610 C C . ARG A 1 70 ? 5.028 2.562 18.552 1.00 74.81 70 ARG A C 1
ATOM 612 O O . ARG A 1 70 ? 6.000 2.172 17.922 1.00 74.81 70 ARG A O 1
ATOM 619 N N . ASN A 1 71 ? 4.014 1.745 18.816 1.00 85.62 71 ASN A N 1
ATOM 620 C CA . ASN A 1 71 ? 3.934 0.346 18.396 1.00 85.62 71 ASN A CA 1
ATOM 621 C C . ASN A 1 71 ? 2.542 -0.069 17.904 1.00 85.62 71 ASN A C 1
ATOM 623 O O . ASN A 1 71 ? 2.332 -1.246 17.634 1.00 85.62 71 ASN A O 1
ATOM 627 N N . SER A 1 72 ? 1.608 0.872 17.767 1.00 92.69 72 SER A N 1
ATOM 628 C CA . SER A 1 72 ? 0.273 0.587 17.233 1.00 92.69 72 SER A CA 1
ATOM 629 C C . SER A 1 72 ? 0.294 0.325 15.724 1.00 92.69 72 SER A C 1
ATOM 631 O O . SER A 1 72 ? 1.181 0.793 15.005 1.00 92.69 72 SER A O 1
ATOM 633 N N . PHE A 1 73 ? -0.714 -0.384 15.221 1.00 94.81 73 PHE A N 1
ATOM 634 C CA . PHE A 1 73 ? -0.873 -0.670 13.797 1.00 94.81 73 PHE A CA 1
ATOM 635 C C . PHE A 1 73 ? -0.848 0.617 12.960 1.00 94.81 73 PHE A C 1
ATOM 637 O O . PHE A 1 73 ? -0.084 0.724 12.000 1.00 94.81 73 PHE A O 1
ATOM 644 N N . ILE A 1 74 ? -1.614 1.641 13.359 1.00 92.31 74 ILE A N 1
ATOM 645 C CA . ILE A 1 74 ? -1.649 2.924 12.644 1.00 92.31 74 ILE A CA 1
ATOM 646 C C . ILE A 1 74 ? -0.317 3.674 12.723 1.00 92.31 74 ILE A C 1
ATOM 648 O O . ILE A 1 74 ? 0.085 4.283 11.728 1.00 92.31 74 ILE A O 1
ATOM 652 N N . TYR A 1 75 ? 0.411 3.586 13.843 1.00 91.94 75 TYR A N 1
ATOM 653 C CA . TYR A 1 75 ? 1.764 4.144 13.927 1.00 91.94 75 TYR A CA 1
ATOM 654 C C . TYR A 1 75 ? 2.673 3.548 12.846 1.00 91.94 75 TYR A C 1
ATOM 656 O O . TYR A 1 75 ? 3.334 4.278 12.104 1.00 91.94 75 TYR A O 1
ATOM 664 N N . TRP A 1 76 ? 2.655 2.223 12.707 1.00 93.94 76 TRP A N 1
ATOM 665 C CA . TRP A 1 76 ? 3.464 1.523 11.716 1.00 93.94 76 TRP A CA 1
ATOM 666 C C . TRP A 1 76 ? 3.071 1.866 10.278 1.00 93.94 76 TRP A C 1
ATOM 668 O O . TRP A 1 76 ? 3.934 2.159 9.448 1.00 93.94 76 TRP A O 1
ATOM 678 N N . VAL A 1 77 ? 1.768 1.868 9.994 1.00 92.62 77 VAL A N 1
ATOM 679 C CA . VAL A 1 77 ? 1.210 2.169 8.669 1.00 92.62 77 VAL A CA 1
ATOM 680 C C . VAL A 1 77 ? 1.587 3.577 8.197 1.00 92.62 77 VAL A C 1
ATOM 682 O O . VAL A 1 77 ? 1.919 3.739 7.021 1.00 92.62 77 VAL A O 1
ATOM 685 N N . VAL A 1 78 ? 1.554 4.575 9.088 1.00 89.19 78 VAL A N 1
ATOM 686 C CA . VAL A 1 78 ? 1.770 5.988 8.729 1.00 89.19 78 VAL A CA 1
ATOM 687 C C . VAL A 1 78 ? 3.236 6.415 8.824 1.00 89.19 78 VAL A C 1
ATOM 689 O O . VAL A 1 78 ? 3.705 7.143 7.947 1.00 89.19 78 VAL A O 1
ATOM 692 N N . PHE A 1 79 ? 3.960 5.990 9.863 1.00 89.69 79 PHE A N 1
ATOM 693 C CA . PHE A 1 79 ? 5.291 6.520 10.176 1.00 89.69 79 PHE A CA 1
ATOM 694 C C . PHE A 1 79 ? 6.416 5.541 9.855 1.00 89.69 79 PHE A C 1
ATOM 696 O O . PHE A 1 79 ? 7.302 5.877 9.071 1.00 89.69 79 PHE A O 1
ATOM 703 N N . GLU A 1 80 ? 6.390 4.327 10.411 1.00 92.38 80 GLU A N 1
ATOM 704 C CA . GLU A 1 80 ? 7.525 3.403 10.245 1.00 92.38 80 GLU A CA 1
ATOM 705 C C . GLU A 1 80 ? 7.703 2.949 8.800 1.00 92.38 80 GLU A C 1
ATOM 707 O O . GLU A 1 80 ? 8.827 2.854 8.300 1.00 92.38 80 GLU A O 1
ATOM 712 N N . LEU A 1 81 ? 6.585 2.722 8.111 1.00 93.25 81 LEU A N 1
ATOM 713 C CA . LEU A 1 81 ? 6.547 2.213 6.746 1.00 93.25 81 LEU A CA 1
ATOM 714 C C . LEU A 1 81 ? 6.366 3.322 5.708 1.00 93.25 81 LEU A C 1
ATOM 716 O O . LEU A 1 81 ? 5.931 3.044 4.589 1.00 93.25 81 LEU A O 1
ATOM 720 N N . GLU A 1 82 ? 6.690 4.573 6.035 1.00 90.25 82 GLU A N 1
ATOM 721 C CA . GLU A 1 82 ? 6.517 5.714 5.130 1.00 90.25 82 GLU A CA 1
ATOM 722 C C . GLU A 1 82 ? 7.218 5.514 3.777 1.00 90.25 82 GLU A C 1
ATOM 724 O O . GLU A 1 82 ? 6.635 5.806 2.733 1.00 90.25 82 GLU A O 1
ATOM 729 N N . LYS A 1 83 ? 8.433 4.947 3.775 1.00 89.06 83 LYS A N 1
ATOM 730 C CA . LYS A 1 83 ? 9.201 4.663 2.547 1.00 89.06 83 LYS A CA 1
ATOM 731 C C . LYS A 1 83 ? 8.486 3.701 1.590 1.00 89.06 83 LYS A C 1
ATOM 733 O O . LYS A 1 83 ? 8.785 3.672 0.403 1.00 89.06 83 LYS A O 1
ATOM 738 N N . LEU A 1 84 ? 7.494 2.950 2.070 1.00 89.94 84 LEU A N 1
ATOM 739 C CA . LEU A 1 84 ? 6.626 2.100 1.251 1.00 89.94 84 LEU A CA 1
ATOM 740 C C . LEU A 1 84 ? 5.415 2.878 0.723 1.00 89.94 84 LEU A C 1
ATOM 742 O O . LEU A 1 84 ? 4.289 2.386 0.805 1.00 89.94 84 LEU A O 1
ATOM 746 N N . GLY A 1 85 ? 5.616 4.107 0.258 1.00 86.06 85 GLY A N 1
ATOM 747 C CA . GLY A 1 85 ? 4.550 5.038 -0.109 1.00 86.06 85 GLY A CA 1
ATOM 748 C C . GLY A 1 85 ? 3.995 5.781 1.109 1.00 86.06 85 GLY A C 1
ATOM 749 O O . GLY A 1 85 ? 3.403 5.175 2.011 1.00 86.06 85 GLY A O 1
ATOM 750 N N . SER A 1 86 ? 4.183 7.100 1.122 1.00 82.56 86 SER A N 1
ATOM 751 C CA . SER A 1 86 ? 3.788 7.946 2.247 1.00 82.56 86 SER A CA 1
ATOM 752 C C . SER A 1 86 ? 2.270 8.094 2.326 1.00 82.56 86 SER A C 1
ATOM 754 O O . SER A 1 86 ? 1.590 8.327 1.326 1.00 82.56 86 SER A O 1
ATOM 756 N N . THR A 1 87 ? 1.744 7.991 3.543 1.00 81.12 87 THR A N 1
ATOM 757 C CA . THR A 1 87 ? 0.359 8.338 3.880 1.00 81.12 87 THR A CA 1
ATOM 758 C C . THR A 1 87 ? 0.309 9.490 4.882 1.00 81.12 87 THR A C 1
ATOM 760 O O . THR A 1 87 ? -0.718 9.685 5.522 1.00 81.12 87 THR A O 1
ATOM 763 N N . ARG A 1 88 ? 1.404 10.255 5.040 1.00 72.62 88 ARG A N 1
ATOM 764 C CA . ARG A 1 88 ? 1.488 11.368 6.005 1.00 72.62 88 ARG A CA 1
ATOM 765 C C . ARG A 1 88 ? 0.501 12.501 5.731 1.00 72.62 88 ARG A C 1
ATOM 767 O O . ARG A 1 88 ? 0.191 13.250 6.646 1.00 72.62 88 ARG A O 1
ATOM 774 N N . SER A 1 89 ? -0.011 12.618 4.505 1.00 72.38 89 SER A N 1
ATOM 775 C CA . SER A 1 89 ? -1.099 13.553 4.196 1.00 72.38 89 SER A CA 1
ATOM 776 C C . SER A 1 89 ? -2.418 13.195 4.894 1.00 72.38 89 SER A C 1
ATOM 778 O O . SER A 1 89 ? -3.313 14.033 4.963 1.00 72.38 89 SER A O 1
ATOM 780 N N . LEU A 1 90 ? -2.563 11.977 5.434 1.00 76.12 90 LEU A N 1
ATOM 781 C CA . LEU A 1 90 ? -3.684 11.637 6.303 1.00 76.12 90 LEU A CA 1
ATOM 782 C C . LEU A 1 90 ? -3.474 12.253 7.686 1.00 76.12 90 LEU A C 1
ATOM 784 O O . LEU A 1 90 ? -2.635 11.799 8.465 1.00 76.12 90 LEU A O 1
ATOM 788 N N . PHE A 1 91 ? -4.309 13.229 8.031 1.00 75.75 91 PHE A N 1
ATOM 789 C CA . PHE A 1 91 ? -4.448 13.664 9.416 1.00 75.75 91 PHE A CA 1
ATOM 790 C C . PHE A 1 91 ? -4.949 12.497 10.276 1.00 75.75 91 PHE A C 1
ATOM 792 O O . PHE A 1 91 ? -5.931 11.837 9.917 1.00 75.75 91 PHE A O 1
ATOM 799 N N . ILE A 1 92 ? -4.281 12.243 11.407 1.00 78.38 92 ILE A N 1
ATOM 800 C CA . ILE A 1 92 ? -4.671 11.203 12.371 1.00 78.38 92 ILE A CA 1
ATOM 801 C C . ILE A 1 92 ? -5.934 11.660 13.099 1.00 78.38 92 ILE A C 1
ATOM 803 O O . ILE A 1 92 ? -5.883 12.263 14.166 1.00 78.38 92 ILE A O 1
ATOM 807 N N . ASP A 1 93 ? -7.080 11.389 12.481 1.00 79.81 93 ASP A N 1
ATOM 808 C CA . ASP A 1 93 ? -8.400 11.682 13.020 1.00 79.81 93 ASP A CA 1
ATOM 809 C C . ASP A 1 93 ? -9.388 10.525 12.785 1.00 79.81 93 ASP A C 1
ATOM 811 O O . ASP A 1 93 ? -9.151 9.598 12.000 1.00 79.81 93 ASP A O 1
ATOM 815 N N . ALA A 1 94 ? -10.530 10.576 13.473 1.00 73.81 94 ALA A N 1
ATOM 816 C CA . ALA A 1 94 ? -11.567 9.553 13.367 1.00 73.81 94 ALA A CA 1
ATOM 817 C C . ALA A 1 94 ? -12.254 9.521 11.986 1.00 73.81 94 ALA A C 1
ATOM 819 O O . ALA A 1 94 ? -12.862 8.513 11.629 1.00 73.81 94 ALA A O 1
ATOM 820 N N . ARG A 1 95 ? -12.145 10.571 11.158 1.00 79.69 95 ARG A N 1
ATOM 821 C CA . ARG A 1 95 ? -12.692 10.555 9.789 1.00 79.69 95 ARG A CA 1
ATOM 822 C C . ARG A 1 95 ? -11.841 9.643 8.909 1.00 79.69 95 ARG A C 1
ATOM 824 O O . ARG A 1 95 ? -12.372 8.757 8.237 1.00 79.69 95 ARG A O 1
ATOM 831 N N . ASN A 1 96 ? -10.521 9.771 9.006 1.00 81.06 96 ASN A N 1
ATOM 832 C CA . ASN A 1 96 ? -9.560 8.992 8.232 1.00 81.06 96 ASN A CA 1
ATOM 833 C C . ASN A 1 96 ? -9.350 7.584 8.793 1.00 81.06 96 ASN A C 1
ATOM 835 O O . ASN A 1 96 ? -9.322 6.624 8.028 1.00 81.06 96 ASN A O 1
ATOM 839 N N . PHE A 1 97 ? -9.322 7.407 10.113 1.00 84.44 97 PHE A N 1
ATOM 840 C CA . PHE A 1 97 ? -8.964 6.122 10.734 1.00 84.44 97 PHE A CA 1
ATOM 841 C C . PHE A 1 97 ? -10.116 5.422 11.455 1.00 84.44 97 PHE A C 1
ATOM 843 O O . PHE A 1 97 ? -9.920 4.327 11.972 1.00 84.44 97 PHE A O 1
ATOM 850 N N . THR A 1 98 ? -11.324 6.001 11.426 1.00 89.50 98 THR A N 1
ATOM 851 C CA . THR A 1 98 ? -12.552 5.536 12.108 1.00 89.50 98 THR A CA 1
ATOM 852 C C . THR A 1 98 ? -12.473 5.604 13.631 1.00 89.50 98 THR A C 1
ATOM 854 O O . THR A 1 98 ? -13.402 6.121 14.244 1.00 89.50 98 THR A O 1
ATOM 857 N N . VAL A 1 99 ? -11.382 5.116 14.219 1.00 90.75 99 VAL A N 1
ATOM 858 C CA . VAL A 1 99 ? -11.077 5.142 15.649 1.00 90.75 99 VAL A CA 1
ATOM 859 C C . VAL A 1 99 ? -9.654 5.670 15.826 1.00 90.75 99 VAL A C 1
ATOM 861 O O . VAL A 1 99 ? -8.727 5.195 15.170 1.00 90.75 99 VAL A O 1
ATOM 864 N N . VAL A 1 100 ? -9.474 6.663 16.694 1.00 90.25 100 VAL A N 1
ATOM 865 C CA . VAL A 1 100 ? -8.164 7.221 17.066 1.00 90.25 100 VAL A CA 1
ATOM 866 C C . VAL A 1 100 ? -8.116 7.493 18.561 1.00 90.25 100 VAL A C 1
ATOM 868 O O . VAL A 1 100 ? -9.145 7.768 19.172 1.00 90.25 100 VAL A O 1
ATOM 871 N N . TYR A 1 101 ? -6.928 7.470 19.157 1.00 89.94 101 TYR A N 1
ATOM 872 C CA . TYR A 1 101 ? -6.755 7.924 20.532 1.00 89.94 101 TYR A CA 1
ATOM 873 C C . TYR A 1 101 ? -6.400 9.412 20.565 1.00 89.94 101 TYR A C 1
ATOM 875 O O . TYR A 1 101 ? -5.426 9.842 19.945 1.00 89.94 101 TYR A O 1
ATOM 883 N N . ASN A 1 102 ? -7.180 10.209 21.293 1.00 87.38 102 ASN A N 1
ATOM 884 C CA . ASN A 1 102 ? -6.876 11.613 21.526 1.00 87.38 102 ASN A CA 1
ATOM 885 C C . ASN A 1 102 ? -6.124 11.761 22.848 1.00 87.38 102 ASN A C 1
ATOM 887 O O . ASN A 1 102 ? -6.699 11.599 23.922 1.00 87.38 102 ASN A O 1
ATOM 891 N N . ARG A 1 103 ? -4.841 12.120 22.756 1.00 84.12 103 ARG A N 1
ATOM 892 C CA . ARG A 1 103 ? -3.966 12.294 23.924 1.00 84.12 103 ARG A CA 1
ATOM 893 C C . ARG A 1 103 ? -4.379 13.454 24.826 1.00 84.12 103 ARG A C 1
ATOM 895 O O . ARG A 1 103 ? -4.276 13.318 26.037 1.00 84.12 103 ARG A O 1
ATOM 902 N N . ASN A 1 104 ? -4.881 14.551 24.258 1.00 86.19 104 ASN A N 1
ATOM 903 C CA . ASN A 1 104 ? -5.289 15.731 25.026 1.00 86.19 104 ASN A CA 1
ATOM 904 C C . ASN A 1 104 ? -6.543 15.447 25.860 1.00 86.19 104 ASN A C 1
ATOM 906 O O . ASN A 1 104 ? -6.675 15.948 26.967 1.00 86.19 104 ASN A O 1
ATOM 910 N N . GLN A 1 105 ? -7.462 14.642 25.323 1.00 87.81 105 GLN A N 1
ATOM 911 C CA . GLN A 1 105 ? -8.700 14.256 26.005 1.00 87.81 105 GLN A CA 1
ATOM 912 C C . GLN A 1 105 ? -8.582 12.923 26.760 1.00 87.81 105 GLN A C 1
ATOM 914 O O . GLN A 1 105 ? -9.565 12.489 27.353 1.00 87.81 105 GLN A O 1
ATOM 919 N N . GLN A 1 106 ? -7.422 12.260 26.677 1.00 88.62 106 GLN A N 1
ATOM 920 C CA . GLN A 1 106 ? -7.146 10.925 27.218 1.00 88.62 106 GLN A CA 1
ATOM 921 C C . GLN A 1 106 ? -8.258 9.898 26.944 1.00 88.62 106 GLN A C 1
ATOM 923 O O . GLN A 1 106 ? -8.638 9.114 27.810 1.00 88.62 106 GLN A O 1
ATOM 928 N N . LYS A 1 107 ? -8.812 9.917 25.727 1.00 90.88 107 LYS A N 1
ATOM 929 C CA . LYS A 1 107 ? -9.902 9.019 25.331 1.00 90.88 107 LYS A CA 1
ATOM 930 C C . LYS A 1 107 ? -9.858 8.664 23.855 1.00 90.88 107 LYS A C 1
ATOM 932 O O . LYS A 1 107 ? -9.326 9.411 23.029 1.00 90.88 107 LYS A O 1
ATOM 937 N N . TYR A 1 108 ? -10.488 7.547 23.515 1.00 91.88 108 TYR A N 1
ATOM 938 C CA . TYR A 1 108 ? -10.741 7.190 22.127 1.00 91.88 108 TYR A CA 1
ATOM 939 C C . TYR A 1 108 ? -11.834 8.070 21.520 1.00 91.88 108 TYR A C 1
ATOM 941 O O . TYR A 1 108 ? -12.875 8.321 22.126 1.00 91.88 108 TYR A O 1
ATOM 949 N N . ILE A 1 109 ? -11.587 8.521 20.295 1.00 91.75 109 ILE A N 1
ATOM 950 C CA . ILE A 1 109 ? -12.543 9.228 19.452 1.00 91.75 109 ILE A CA 1
ATOM 951 C C . ILE A 1 109 ? -12.890 8.316 18.286 1.00 91.75 109 ILE A C 1
ATOM 953 O O . ILE A 1 109 ? -12.007 7.807 17.593 1.00 91.75 109 ILE A O 1
ATOM 957 N N . TYR A 1 110 ? -14.184 8.151 18.052 1.00 92.62 110 TYR A N 1
ATOM 958 C CA . TYR A 1 110 ? -14.726 7.376 16.949 1.00 92.62 110 TYR A CA 1
ATOM 959 C C . TYR A 1 110 ? -15.821 8.165 16.224 1.00 92.62 110 TYR A C 1
ATOM 961 O O . TYR A 1 110 ? -16.274 9.213 16.688 1.00 92.62 110 TYR A O 1
ATOM 969 N N . ASN A 1 111 ? -16.206 7.704 15.035 1.00 86.19 111 ASN A N 1
ATOM 970 C CA . ASN A 1 111 ? -17.260 8.348 14.253 1.00 86.19 111 ASN A CA 1
ATOM 971 C C . ASN A 1 111 ? -18.618 8.261 14.981 1.00 86.19 111 ASN A C 1
ATOM 973 O O . ASN A 1 111 ? -19.039 7.171 15.355 1.00 86.19 111 ASN A O 1
ATOM 977 N N . GLN A 1 112 ? -19.321 9.390 15.107 1.00 85.75 112 GLN A N 1
ATOM 978 C CA . GLN A 1 112 ? -20.598 9.511 15.829 1.00 85.75 112 GLN A CA 1
ATOM 979 C C . GLN A 1 112 ? -21.732 8.629 15.286 1.00 85.75 112 GLN A C 1
ATOM 981 O O . GLN A 1 112 ? -22.732 8.443 15.968 1.00 85.75 112 GLN A O 1
ATOM 986 N N . ARG A 1 113 ? -21.596 8.062 14.080 1.00 89.81 113 ARG A N 1
ATOM 987 C CA . ARG A 1 113 ? -22.567 7.089 13.555 1.00 89.81 113 ARG A CA 1
ATOM 988 C C . ARG A 1 113 ? -22.606 5.765 14.331 1.00 89.81 113 ARG A C 1
ATOM 990 O O . ARG A 1 113 ? -23.481 4.951 14.061 1.00 89.81 113 ARG A O 1
ATOM 997 N N . PHE A 1 114 ? -21.621 5.501 15.190 1.00 93.69 114 PHE A N 1
ATOM 998 C CA . PHE A 1 114 ? -21.563 4.299 16.019 1.00 93.69 114 PHE A CA 1
ATOM 999 C C . PHE A 1 114 ? -22.069 4.602 17.427 1.00 93.69 114 PHE A C 1
ATOM 1001 O O . PHE A 1 114 ? -21.800 5.678 17.957 1.00 93.69 114 PHE A O 1
ATOM 1008 N N . ALA A 1 115 ? -22.7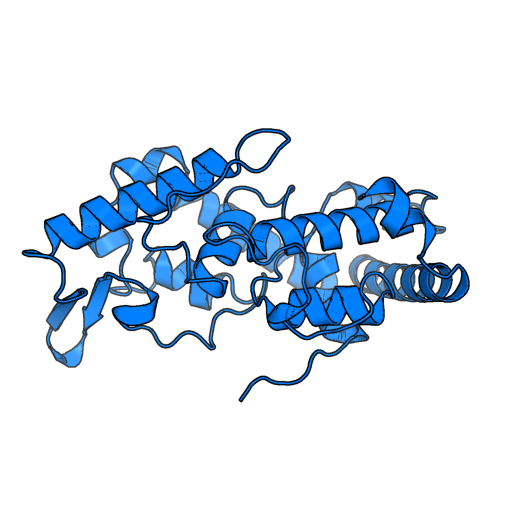69 3.642 18.033 1.00 94.69 115 ALA A N 1
ATOM 1009 C CA . ALA A 1 115 ? -23.311 3.787 19.382 1.00 94.69 115 ALA A CA 1
ATOM 1010 C C . ALA A 1 115 ? -22.222 3.710 20.466 1.00 94.69 115 ALA A C 1
ATOM 1012 O O . ALA A 1 115 ? -22.354 4.333 21.517 1.00 94.69 115 ALA A O 1
ATOM 1013 N N . SER A 1 116 ? -21.138 2.975 20.204 1.00 95.94 116 SER A N 1
ATOM 1014 C CA . SER A 1 116 ? -20.029 2.798 21.139 1.00 95.94 116 SER A CA 1
ATOM 1015 C C . SER A 1 116 ? -18.669 2.678 20.438 1.00 95.94 116 SER A C 1
ATOM 1017 O O . SER A 1 116 ? -18.577 2.493 19.218 1.00 95.94 116 SER A O 1
ATOM 1019 N N . LEU A 1 117 ? -17.593 2.768 21.232 1.00 94.69 117 LEU A N 1
ATOM 1020 C CA . LEU A 1 117 ? -16.228 2.487 20.779 1.00 94.69 117 LEU A CA 1
ATOM 1021 C C . LEU A 1 117 ? -16.100 1.048 20.267 1.00 94.69 117 LEU A C 1
ATOM 1023 O O . LEU A 1 117 ? -15.496 0.833 19.216 1.00 94.69 117 LEU A O 1
ATOM 1027 N N . ASP A 1 118 ? -16.681 0.092 20.990 1.00 95.50 118 ASP A N 1
ATOM 1028 C CA . ASP A 1 118 ? -16.611 -1.327 20.650 1.00 95.50 118 ASP A CA 1
ATOM 1029 C C . ASP A 1 118 ? -17.324 -1.616 19.331 1.00 95.50 118 ASP A C 1
ATOM 1031 O O . ASP A 1 118 ? -16.778 -2.324 18.486 1.00 95.50 118 ASP A O 1
ATOM 1035 N N . ASP A 1 119 ? -18.483 -0.999 19.084 1.00 96.06 119 ASP A N 1
ATOM 1036 C CA . ASP A 1 119 ? -19.183 -1.123 17.800 1.00 96.06 119 ASP A CA 1
ATOM 1037 C C . ASP A 1 119 ? -18.339 -0.572 16.647 1.00 96.06 119 ASP A C 1
ATOM 1039 O O . ASP A 1 119 ? -18.196 -1.210 15.597 1.00 96.06 119 ASP A O 1
ATOM 1043 N N . ALA A 1 120 ? -17.743 0.609 16.845 1.00 95.62 120 ALA A N 1
ATOM 1044 C CA . ALA A 1 120 ? -16.886 1.238 15.848 1.00 95.62 120 ALA A CA 1
ATOM 1045 C C . ALA A 1 120 ? -15.645 0.385 15.551 1.00 95.62 120 ALA A C 1
ATOM 1047 O O . ALA A 1 120 ? -15.273 0.215 14.384 1.00 95.62 120 ALA A O 1
ATOM 1048 N N . TRP A 1 121 ? -15.010 -0.151 16.598 1.00 96.00 121 TRP A N 1
ATOM 1049 C CA . TRP A 1 121 ? -13.818 -0.979 16.481 1.00 96.00 121 TRP A CA 1
ATOM 1050 C C . TRP A 1 121 ? -14.126 -2.324 15.829 1.00 96.00 121 TRP A C 1
ATOM 1052 O O . TRP A 1 121 ? -13.476 -2.679 14.848 1.00 96.00 121 TRP A O 1
ATOM 1062 N N . ASN A 1 122 ? -15.153 -3.035 16.295 1.00 96.06 122 ASN A N 1
ATOM 1063 C CA . ASN A 1 122 ? -15.546 -4.325 15.737 1.00 96.06 122 ASN A CA 1
ATOM 1064 C C . ASN A 1 122 ? -15.893 -4.203 14.249 1.00 96.06 122 ASN A C 1
ATOM 1066 O O . ASN A 1 122 ? -15.418 -5.008 13.445 1.00 96.06 122 ASN A O 1
ATOM 1070 N N . LYS A 1 123 ? -16.639 -3.159 13.847 1.00 96.50 123 LYS A N 1
ATOM 1071 C CA . LYS A 1 123 ? -16.918 -2.913 12.424 1.00 96.50 123 LYS A CA 1
ATOM 1072 C C . LYS A 1 123 ? -15.639 -2.643 11.636 1.00 96.50 123 LYS A C 1
ATOM 1074 O O . LYS A 1 123 ? -15.454 -3.212 10.566 1.00 96.50 123 LYS A O 1
ATOM 1079 N N . LEU A 1 124 ? -14.756 -1.786 12.145 1.00 96.38 124 LEU A N 1
ATOM 1080 C CA . LEU A 1 124 ? -13.509 -1.447 11.463 1.00 96.38 124 LEU A CA 1
ATOM 1081 C C . LEU A 1 124 ? -12.576 -2.652 11.306 1.00 96.38 124 LEU A C 1
ATOM 1083 O O . LEU A 1 124 ? -12.022 -2.846 10.228 1.00 96.38 124 LEU A O 1
ATOM 1087 N N . ARG A 1 125 ? -12.404 -3.450 12.362 1.00 97.12 125 ARG A N 1
ATOM 1088 C CA . ARG A 1 125 ? -11.562 -4.649 12.359 1.00 97.12 125 ARG A CA 1
ATOM 1089 C C . ARG A 1 125 ? -12.060 -5.658 11.328 1.00 97.12 125 ARG A C 1
ATOM 1091 O O . ARG A 1 125 ? -11.272 -6.116 10.505 1.00 97.12 125 ARG A O 1
ATOM 1098 N N . ASN A 1 126 ? -13.367 -5.922 11.311 1.00 96.81 126 ASN A N 1
ATOM 1099 C CA . ASN A 1 126 ? -13.984 -6.802 10.318 1.00 96.81 126 ASN A CA 1
ATOM 1100 C C . ASN A 1 126 ? -13.803 -6.266 8.891 1.00 96.81 126 ASN A C 1
ATOM 1102 O O . ASN A 1 126 ? -13.522 -7.034 7.981 1.00 96.81 126 ASN A O 1
ATOM 1106 N N . ASP A 1 127 ? -13.878 -4.950 8.699 1.00 96.75 127 ASP A N 1
ATOM 1107 C CA . ASP A 1 127 ? -13.715 -4.326 7.384 1.00 96.75 127 ASP A CA 1
ATOM 1108 C C . ASP A 1 127 ? -12.270 -4.322 6.872 1.00 96.75 127 ASP A C 1
ATOM 1110 O O . ASP A 1 127 ? -12.049 -4.361 5.659 1.00 96.75 127 ASP A O 1
ATOM 1114 N N . ILE A 1 128 ? -11.285 -4.275 7.776 1.00 97.12 128 ILE A N 1
ATOM 1115 C CA . ILE A 1 128 ? -9.868 -4.490 7.451 1.00 97.12 128 ILE A CA 1
ATOM 1116 C C . ILE A 1 128 ? -9.658 -5.937 6.995 1.00 97.12 128 ILE A C 1
ATOM 1118 O O . ILE A 1 128 ? -8.991 -6.156 5.985 1.00 97.12 128 ILE A O 1
ATOM 1122 N N . ILE A 1 129 ? -10.239 -6.906 7.707 1.00 96.62 129 ILE A N 1
ATOM 1123 C CA . ILE A 1 129 ? -10.160 -8.327 7.346 1.00 96.62 129 ILE A CA 1
ATOM 1124 C C . ILE A 1 129 ? -10.834 -8.560 5.990 1.00 96.62 129 ILE A C 1
ATOM 1126 O O . ILE A 1 129 ? -10.190 -9.078 5.084 1.00 96.62 129 ILE A O 1
ATOM 1130 N N . GLU A 1 130 ? -12.057 -8.058 5.792 1.00 95.38 130 GLU A N 1
ATOM 1131 C CA . GLU A 1 130 ? -12.768 -8.140 4.510 1.00 95.38 130 GLU A CA 1
ATOM 1132 C C . GLU A 1 130 ? -11.925 -7.555 3.367 1.00 95.38 130 GLU A C 1
ATOM 1134 O O . GLU A 1 130 ? -11.823 -8.162 2.305 1.00 95.38 130 GLU A O 1
ATOM 1139 N N . LEU A 1 131 ? -11.276 -6.400 3.572 1.00 95.69 131 LEU A N 1
ATOM 1140 C CA . LEU A 1 131 ? -10.387 -5.802 2.573 1.00 95.69 131 LEU A CA 1
ATOM 1141 C C . LEU A 1 131 ? -9.244 -6.745 2.173 1.00 95.69 131 LEU A C 1
ATOM 1143 O O . LEU A 1 131 ? -8.906 -6.841 0.990 1.00 95.69 131 LEU A O 1
ATOM 1147 N N . ILE A 1 132 ? -8.623 -7.402 3.149 1.00 95.62 132 ILE A N 1
ATOM 1148 C CA . ILE A 1 132 ? -7.532 -8.344 2.898 1.00 95.62 132 ILE A CA 1
ATOM 1149 C C . ILE A 1 132 ? -8.071 -9.566 2.148 1.00 95.62 132 ILE A C 1
ATOM 1151 O O . ILE A 1 132 ? -7.465 -9.966 1.153 1.00 95.62 132 ILE A O 1
ATOM 1155 N N . ASP A 1 133 ? -9.230 -10.081 2.558 1.00 93.75 133 ASP A N 1
ATOM 1156 C CA . ASP A 1 133 ? -9.881 -11.253 1.971 1.00 93.75 133 ASP A CA 1
ATOM 1157 C C . ASP A 1 133 ? -10.327 -11.009 0.521 1.00 93.75 133 ASP A C 1
ATOM 1159 O O . ASP A 1 133 ? -10.119 -11.849 -0.351 1.00 93.75 133 ASP A O 1
ATOM 1163 N N . VAL A 1 134 ? -10.898 -9.842 0.190 1.00 91.81 134 VAL A N 1
ATOM 1164 C CA . VAL A 1 134 ? -11.292 -9.542 -1.206 1.00 91.81 134 VAL A CA 1
ATOM 1165 C C . VAL A 1 134 ? -10.091 -9.380 -2.134 1.00 91.81 134 VAL A C 1
ATOM 1167 O O . VAL A 1 134 ? -10.234 -9.478 -3.358 1.00 91.81 134 VAL A O 1
ATOM 1170 N N . CYS A 1 135 ? -8.917 -9.112 -1.558 1.00 92.88 135 CYS A N 1
ATOM 1171 C CA . CYS A 1 135 ? -7.654 -9.079 -2.273 1.00 92.88 135 CYS A CA 1
ATOM 1172 C C . CYS A 1 135 ? -7.052 -10.476 -2.472 1.00 92.88 135 CYS A C 1
ATOM 1174 O O . CYS A 1 135 ? -6.133 -10.590 -3.289 1.00 92.88 135 CYS A O 1
ATOM 1176 N N . ASP A 1 136 ? -7.573 -11.518 -1.818 1.00 89.50 136 ASP A N 1
ATOM 1177 C CA . ASP A 1 136 ? -7.151 -12.898 -2.048 1.00 89.50 136 ASP A CA 1
ATOM 1178 C C . ASP A 1 136 ? -7.548 -13.388 -3.449 1.00 89.50 136 ASP A C 1
ATOM 1180 O O . ASP A 1 136 ? -8.534 -12.956 -4.052 1.00 89.50 136 ASP A O 1
ATOM 1184 N N . GLY A 1 137 ? -6.756 -14.314 -3.988 1.00 79.81 137 GLY A N 1
ATOM 1185 C CA . GLY A 1 137 ? -6.973 -14.901 -5.309 1.00 79.81 137 GLY A CA 1
ATOM 1186 C C . GLY A 1 137 ? -6.497 -14.030 -6.477 1.00 79.81 137 GLY A C 1
ATOM 1187 O O . GLY A 1 137 ? -5.930 -12.947 -6.315 1.00 79.81 137 GLY A O 1
ATOM 1188 N N . ASN A 1 138 ? -6.710 -14.520 -7.699 1.00 76.12 138 ASN A N 1
ATOM 1189 C CA . ASN A 1 138 ? -6.189 -13.880 -8.916 1.00 76.12 138 ASN A CA 1
ATOM 1190 C C . ASN A 1 138 ? -7.008 -12.657 -9.354 1.00 76.12 138 ASN A C 1
ATOM 1192 O O . ASN A 1 138 ? -6.462 -11.729 -9.947 1.00 76.12 138 ASN A O 1
ATOM 1196 N N . THR A 1 139 ? -8.298 -12.615 -9.013 1.00 78.94 139 THR A N 1
ATOM 1197 C CA . THR A 1 139 ? -9.208 -11.522 -9.385 1.00 78.94 139 THR A CA 1
ATOM 1198 C C . THR A 1 139 ? -9.646 -10.761 -8.144 1.00 78.94 139 THR A C 1
ATOM 1200 O O . THR A 1 139 ? -9.988 -11.364 -7.134 1.00 78.94 139 THR A O 1
ATOM 1203 N N . LEU A 1 140 ? -9.643 -9.428 -8.213 1.00 84.19 140 LEU A N 1
ATOM 1204 C CA . LEU A 1 140 ? -10.103 -8.586 -7.113 1.00 84.19 140 LEU A CA 1
ATOM 1205 C C . LEU A 1 140 ? -11.632 -8.652 -6.997 1.00 84.19 140 LEU A C 1
ATOM 1207 O O . LEU A 1 140 ? -12.347 -8.189 -7.895 1.00 84.19 140 LEU A O 1
ATOM 1211 N N . ARG A 1 141 ? -12.126 -9.194 -5.882 1.00 84.75 141 ARG A N 1
ATOM 1212 C CA . ARG A 1 141 ? -13.559 -9.191 -5.560 1.00 84.75 141 ARG A CA 1
ATOM 1213 C C . ARG A 1 141 ? -14.011 -7.779 -5.189 1.00 84.75 141 ARG A C 1
ATOM 1215 O O . ARG A 1 141 ? -13.202 -6.940 -4.801 1.00 84.75 141 ARG A O 1
ATOM 1222 N N . ALA A 1 142 ? -15.303 -7.497 -5.341 1.00 81.56 142 ALA A N 1
ATOM 1223 C CA . ALA A 1 142 ? -15.861 -6.225 -4.900 1.00 81.56 142 ALA A CA 1
ATOM 1224 C C . ALA A 1 142 ? -15.853 -6.154 -3.366 1.00 81.56 142 ALA A C 1
ATOM 1226 O O . ALA A 1 142 ? -16.272 -7.099 -2.704 1.00 81.56 142 ALA A O 1
ATOM 1227 N N . LEU A 1 143 ? -15.386 -5.029 -2.833 1.00 87.31 143 LEU A N 1
ATOM 1228 C CA . LEU A 1 143 ? -15.517 -4.684 -1.422 1.00 87.31 143 LEU A CA 1
ATOM 1229 C C . LEU A 1 143 ? -16.948 -4.203 -1.167 1.00 87.31 143 LEU A C 1
ATOM 1231 O O . LEU A 1 143 ? -17.492 -3.474 -2.003 1.00 87.31 143 LEU A O 1
ATOM 1235 N N . SER A 1 144 ? -17.538 -4.574 -0.030 1.00 85.31 144 SER A N 1
ATOM 1236 C CA . SER A 1 144 ? -18.867 -4.103 0.357 1.00 85.31 144 SER A CA 1
ATOM 1237 C C . SER A 1 144 ? -18.976 -2.572 0.301 1.00 85.31 144 SER A C 1
ATOM 1239 O O . SER A 1 144 ? -18.099 -1.839 0.767 1.00 85.31 144 SER A O 1
ATOM 1241 N N . SER A 1 145 ? -20.093 -2.055 -0.221 1.00 85.19 145 SER A N 1
ATOM 1242 C CA . SER A 1 145 ? -20.371 -0.611 -0.219 1.00 85.19 145 SER A CA 1
ATOM 1243 C C . SER A 1 145 ? -20.479 -0.042 1.200 1.00 85.19 145 SER A C 1
ATOM 1245 O O . SER A 1 145 ? -20.196 1.138 1.403 1.00 85.19 145 SER A O 1
ATOM 1247 N N . ASN A 1 146 ? -20.819 -0.878 2.190 1.00 89.06 146 ASN A N 1
ATOM 1248 C CA . ASN A 1 146 ? -20.875 -0.493 3.601 1.00 89.06 146 ASN A CA 1
ATOM 1249 C C . ASN A 1 146 ? -19.505 -0.519 4.306 1.00 89.06 146 ASN A C 1
ATOM 1251 O O . ASN A 1 146 ? -19.418 -0.135 5.476 1.00 89.06 146 ASN A O 1
ATOM 1255 N N . ASN A 1 147 ? -18.453 -0.998 3.633 1.00 93.44 147 ASN A N 1
ATOM 1256 C CA . ASN A 1 147 ? -17.131 -1.123 4.227 1.00 93.44 147 ASN A CA 1
ATOM 1257 C C . ASN A 1 147 ? -16.539 0.269 4.516 1.00 93.44 147 ASN A C 1
ATOM 1259 O O . ASN A 1 147 ? -16.544 1.164 3.663 1.00 93.44 147 ASN A O 1
ATOM 1263 N N . LEU A 1 148 ? -16.000 0.472 5.720 1.00 93.00 148 LEU A N 1
ATOM 1264 C CA . LEU A 1 148 ? -15.504 1.766 6.189 1.00 93.00 148 LEU A CA 1
ATOM 1265 C C . LEU A 1 148 ? -14.298 2.263 5.388 1.00 93.00 148 LEU A C 1
ATOM 1267 O O . LEU A 1 148 ? -14.010 3.461 5.401 1.00 93.00 148 LEU A O 1
ATOM 1271 N N . LEU A 1 149 ? -13.589 1.358 4.711 1.00 92.00 149 LEU A N 1
ATOM 1272 C CA . LEU A 1 149 ? -12.407 1.639 3.904 1.00 92.00 149 LEU A CA 1
ATOM 1273 C C . LEU A 1 149 ? -12.746 1.922 2.434 1.00 92.00 149 LEU A C 1
ATOM 1275 O O . LEU A 1 149 ? -11.867 2.368 1.692 1.00 92.00 149 LEU A O 1
ATOM 1279 N N . SER A 1 150 ? -14.003 1.742 2.005 1.00 87.50 150 SER A N 1
ATOM 1280 C CA . SER A 1 150 ? -14.421 1.884 0.601 1.00 87.50 150 SER A CA 1
ATOM 1281 C C . SER A 1 150 ? -13.988 3.209 -0.030 1.00 87.50 150 SER A C 1
ATOM 1283 O O . SER A 1 150 ? -13.435 3.203 -1.134 1.00 87.50 150 SER A O 1
ATOM 1285 N N . ASN A 1 151 ? -14.089 4.317 0.709 1.00 83.62 151 ASN A N 1
ATOM 1286 C CA . ASN A 1 151 ? -13.705 5.658 0.241 1.00 83.62 151 ASN A CA 1
ATOM 1287 C C . ASN A 1 151 ? -12.364 6.160 0.813 1.00 83.62 151 ASN A C 1
ATOM 1289 O O . ASN A 1 151 ? -11.958 7.289 0.557 1.00 83.62 151 ASN A O 1
ATOM 1293 N N . LYS A 1 152 ? -11.637 5.331 1.573 1.00 88.44 152 LYS A N 1
ATOM 1294 C CA . LYS A 1 152 ? -10.375 5.706 2.233 1.00 88.44 152 LYS A CA 1
ATOM 1295 C C . LYS A 1 152 ? -9.173 5.257 1.410 1.00 88.44 152 LYS A C 1
ATOM 1297 O O . LYS A 1 152 ? -8.422 4.382 1.832 1.00 88.44 152 LYS A O 1
ATOM 1302 N N . TYR A 1 153 ? -9.004 5.822 0.213 1.00 88.56 153 TYR A N 1
ATOM 1303 C CA . TYR A 1 153 ? -8.063 5.313 -0.799 1.00 88.56 153 TYR A CA 1
ATOM 1304 C C . TYR A 1 153 ? -6.636 5.094 -0.284 1.00 88.56 153 TYR A C 1
ATOM 1306 O O . TYR A 1 153 ? -6.072 4.029 -0.529 1.00 88.56 153 TYR A O 1
ATOM 1314 N N . LEU A 1 154 ? -6.089 6.052 0.472 1.00 90.50 154 LEU A N 1
ATOM 1315 C CA . LEU A 1 154 ? -4.730 5.963 1.011 1.00 90.50 154 LEU A CA 1
ATOM 1316 C C . LEU A 1 154 ? -4.576 4.804 2.005 1.00 90.50 154 LEU A C 1
ATOM 1318 O O . LEU A 1 154 ? -3.704 3.959 1.822 1.00 90.50 154 LEU A O 1
ATOM 1322 N N . LEU A 1 155 ? -5.448 4.728 3.016 1.00 92.38 155 LEU A N 1
ATOM 1323 C CA . LEU A 1 155 ? -5.394 3.680 4.039 1.00 92.38 155 LEU A CA 1
ATOM 1324 C C . LEU A 1 155 ? -5.700 2.299 3.445 1.00 92.38 155 LEU A C 1
ATOM 1326 O O . LEU A 1 155 ? -4.945 1.354 3.658 1.00 92.38 155 LEU A O 1
ATOM 1330 N N . LYS A 1 156 ? -6.760 2.202 2.635 1.00 93.06 156 LYS A N 1
ATOM 1331 C CA . LYS A 1 156 ? -7.150 0.981 1.920 1.00 93.06 156 LYS 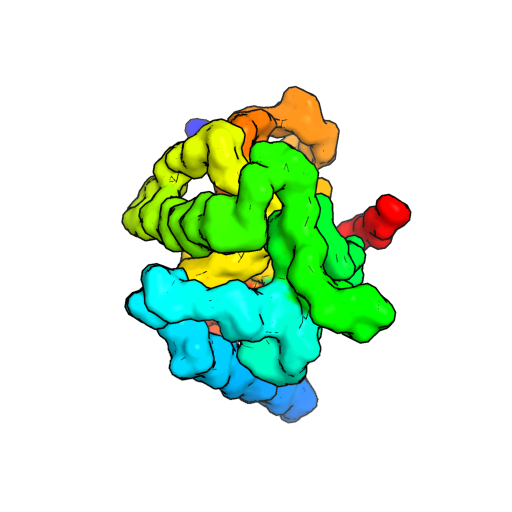A CA 1
ATOM 1332 C C . LYS A 1 156 ? -6.014 0.458 1.043 1.00 93.06 156 LYS A C 1
ATOM 1334 O O . LYS A 1 156 ? -5.668 -0.714 1.118 1.00 93.06 156 LYS A O 1
ATOM 1339 N N . GLY A 1 157 ? -5.425 1.326 0.218 1.00 94.38 157 GLY A N 1
ATOM 1340 C CA . GLY A 1 157 ? -4.319 0.953 -0.659 1.00 94.38 157 GLY A CA 1
ATOM 1341 C C . GLY A 1 157 ? -3.096 0.489 0.128 1.00 94.38 157 GLY A C 1
ATOM 1342 O O . GLY A 1 157 ? -2.494 -0.522 -0.227 1.00 94.38 157 GLY A O 1
ATOM 1343 N N . LYS A 1 158 ? -2.762 1.190 1.220 1.00 95.56 158 LYS A N 1
ATOM 1344 C CA . LYS A 1 158 ? -1.628 0.846 2.082 1.00 95.56 158 LYS A CA 1
ATOM 1345 C C . LYS A 1 158 ? -1.815 -0.524 2.726 1.00 95.56 158 LYS A C 1
ATOM 1347 O O . LYS A 1 158 ? -0.918 -1.351 2.622 1.00 95.56 158 LYS A O 1
ATOM 1352 N N . ILE A 1 159 ? -2.978 -0.792 3.320 1.00 96.19 159 ILE A N 1
ATOM 1353 C CA . ILE A 1 159 ? -3.295 -2.099 3.917 1.00 96.19 159 ILE A CA 1
ATOM 1354 C C . ILE A 1 159 ? -3.250 -3.201 2.850 1.00 96.19 159 ILE A C 1
ATOM 1356 O O . ILE A 1 159 ? -2.591 -4.218 3.060 1.00 96.19 159 ILE A O 1
ATOM 1360 N N . ALA A 1 160 ? -3.865 -2.976 1.683 1.00 95.94 160 ALA A N 1
ATOM 1361 C CA . ALA A 1 160 ? -3.849 -3.939 0.583 1.00 95.94 160 ALA A CA 1
ATOM 1362 C C . ALA A 1 160 ? -2.417 -4.274 0.133 1.00 95.94 160 ALA A C 1
ATOM 1364 O O . ALA A 1 160 ? -2.081 -5.445 -0.014 1.00 95.94 160 ALA A O 1
ATOM 1365 N N . TYR A 1 161 ? -1.542 -3.276 -0.025 1.00 96.38 161 TYR A N 1
ATOM 1366 C CA . TYR A 1 161 ? -0.133 -3.513 -0.350 1.00 96.38 161 TYR A CA 1
ATOM 1367 C C . TYR A 1 161 ? 0.618 -4.247 0.763 1.00 96.38 161 TYR A C 1
ATOM 1369 O O . TYR A 1 161 ? 1.414 -5.135 0.469 1.00 96.38 161 TYR A O 1
ATOM 1377 N N . LEU A 1 162 ? 0.392 -3.900 2.032 1.00 96.44 162 LEU A N 1
ATOM 1378 C CA . LEU A 1 162 ? 1.112 -4.532 3.136 1.00 96.44 162 LEU A CA 1
ATOM 1379 C C . LEU A 1 162 ? 0.806 -6.029 3.212 1.00 96.44 162 LEU A C 1
ATOM 1381 O O . LEU A 1 162 ? 1.752 -6.811 3.280 1.00 96.44 162 LEU A O 1
ATOM 1385 N N . TYR A 1 163 ? -0.461 -6.433 3.109 1.00 96.94 163 TYR A N 1
ATOM 1386 C CA . TYR A 1 163 ? -0.848 -7.849 3.148 1.00 96.94 163 TYR A CA 1
ATOM 1387 C C . TYR A 1 163 ? -0.702 -8.578 1.805 1.00 96.94 163 TYR A C 1
ATOM 1389 O O . TYR A 1 163 ? -0.592 -9.800 1.791 1.00 96.94 163 TYR A O 1
ATOM 1397 N N . HIS A 1 164 ? -0.614 -7.851 0.685 1.00 95.75 164 HIS A N 1
ATOM 1398 C CA . HIS A 1 164 ? -0.432 -8.418 -0.657 1.00 95.75 164 HIS A CA 1
ATOM 1399 C C . HIS A 1 164 ? 0.690 -7.712 -1.445 1.00 95.75 164 HIS A C 1
ATOM 1401 O O . HIS A 1 164 ? 0.456 -7.177 -2.537 1.00 95.75 164 HIS A O 1
ATOM 1407 N N . PRO A 1 165 ? 1.946 -7.725 -0.951 1.00 94.00 165 PRO A N 1
ATOM 1408 C CA . PRO A 1 165 ? 3.033 -6.894 -1.483 1.00 94.00 165 PRO A CA 1
ATOM 1409 C C . PRO A 1 165 ? 3.486 -7.308 -2.882 1.00 94.00 165 PRO A C 1
ATOM 1411 O O . PRO A 1 165 ? 4.096 -6.514 -3.592 1.00 94.00 165 PRO A O 1
ATOM 1414 N N . LYS A 1 166 ? 3.191 -8.547 -3.287 1.00 92.69 166 LYS A N 1
ATOM 1415 C CA . LYS A 1 166 ? 3.435 -9.055 -4.642 1.00 92.69 166 LYS A CA 1
ATOM 1416 C C . LYS A 1 166 ? 2.319 -8.691 -5.617 1.00 92.69 166 LYS A C 1
ATOM 1418 O O . LYS A 1 166 ? 2.507 -8.868 -6.815 1.00 92.69 166 LYS A O 1
ATOM 1423 N N . LYS A 1 167 ? 1.153 -8.241 -5.143 1.00 93.56 167 LYS A N 1
ATOM 1424 C CA . LYS A 1 167 ? -0.034 -7.971 -5.969 1.00 93.56 167 LYS A CA 1
ATOM 1425 C C . LYS A 1 167 ? -0.203 -6.488 -6.272 1.00 93.56 167 LYS A C 1
ATOM 1427 O O . LYS A 1 167 ? -0.574 -6.168 -7.392 1.00 93.56 167 LYS A O 1
ATOM 1432 N N . PHE A 1 168 ? 0.110 -5.610 -5.325 1.00 95.31 168 PHE A N 1
ATOM 1433 C CA . PHE A 1 168 ? -0.066 -4.166 -5.480 1.00 95.31 168 PHE A CA 1
ATOM 1434 C C . PHE A 1 168 ? 1.268 -3.416 -5.506 1.00 95.31 168 PHE A C 1
ATOM 1436 O O . PHE A 1 168 ? 2.271 -3.873 -4.961 1.00 95.31 168 PHE A O 1
ATOM 1443 N N . LEU A 1 169 ? 1.259 -2.232 -6.114 1.00 95.94 169 LEU A N 1
ATOM 1444 C CA . LEU A 1 169 ? 2.315 -1.230 -5.982 1.00 95.94 169 LEU A CA 1
ATOM 1445 C C . LEU A 1 169 ? 2.047 -0.347 -4.754 1.00 95.94 169 LEU A C 1
ATOM 1447 O O . LEU A 1 169 ? 0.878 -0.091 -4.447 1.00 95.94 169 LEU A O 1
ATOM 1451 N N . PRO A 1 170 ? 3.072 0.209 -4.086 1.00 95.00 170 PRO A N 1
ATOM 1452 C CA . PRO A 1 170 ? 2.882 1.142 -2.978 1.00 95.00 170 PRO A CA 1
ATOM 1453 C C . PRO A 1 170 ? 2.498 2.564 -3.434 1.00 95.00 170 PRO A C 1
ATOM 1455 O O . PRO A 1 170 ? 3.107 3.563 -3.052 1.00 95.00 170 PRO A O 1
ATOM 1458 N N . ILE A 1 171 ? 1.464 2.653 -4.272 1.00 93.94 171 ILE A N 1
ATOM 1459 C CA . ILE A 1 171 ? 0.872 3.884 -4.798 1.00 93.94 171 ILE A CA 1
ATOM 1460 C C . ILE A 1 171 ? -0.622 3.830 -4.495 1.00 93.94 171 ILE A C 1
ATOM 1462 O O . ILE A 1 171 ? -1.381 3.085 -5.116 1.00 93.94 171 ILE A O 1
ATOM 1466 N N . TYR A 1 172 ? -1.039 4.602 -3.496 1.00 91.56 172 TYR A N 1
ATOM 1467 C CA . TYR A 1 172 ? -2.379 4.478 -2.908 1.00 91.56 172 TYR A CA 1
ATOM 1468 C C . TYR A 1 172 ? -3.317 5.603 -3.319 1.00 91.56 172 TYR A C 1
ATOM 1470 O O . TYR A 1 172 ? -4.539 5.460 -3.260 1.00 91.56 172 TYR A O 1
ATOM 1478 N N . ASN A 1 173 ? -2.746 6.739 -3.711 1.00 89.19 173 ASN A N 1
ATOM 1479 C CA . ASN A 1 173 ? -3.523 7.878 -4.141 1.00 89.19 173 ASN A CA 1
ATOM 1480 C C . ASN A 1 173 ? -4.101 7.625 -5.539 1.00 89.19 173 ASN A C 1
ATOM 1482 O O . ASN A 1 173 ? -3.369 7.306 -6.475 1.00 89.19 173 ASN A O 1
ATOM 1486 N N . ARG A 1 174 ? -5.417 7.798 -5.676 1.00 88.19 174 ARG A N 1
ATOM 1487 C CA . ARG A 1 174 ? -6.130 7.576 -6.936 1.00 88.19 174 ARG A CA 1
ATOM 1488 C C . ARG A 1 174 ? -5.677 8.533 -8.043 1.00 88.19 174 ARG A C 1
ATOM 1490 O O . ARG A 1 174 ? -5.426 8.066 -9.148 1.00 88.19 174 ARG A O 1
ATOM 1497 N N . ALA A 1 175 ? -5.516 9.820 -7.743 1.00 87.94 175 ALA A N 1
ATOM 1498 C CA . ALA A 1 175 ? -5.053 10.811 -8.710 1.00 87.94 175 ALA A CA 1
ATOM 1499 C C . ALA A 1 175 ? -3.635 10.497 -9.210 1.00 87.94 175 ALA A C 1
ATOM 1501 O O . ALA A 1 175 ? -3.376 10.616 -10.401 1.00 87.94 175 ALA A O 1
ATOM 1502 N N . HIS A 1 176 ? -2.739 10.006 -8.347 1.00 91.31 176 HIS A N 1
ATOM 1503 C CA . HIS A 1 176 ? -1.406 9.561 -8.777 1.00 91.31 176 HIS A CA 1
ATOM 1504 C C . HIS A 1 176 ? -1.467 8.318 -9.672 1.00 91.31 176 HIS A C 1
ATOM 1506 O O . HIS A 1 176 ? -0.750 8.243 -10.663 1.00 91.31 176 HIS A O 1
ATOM 1512 N N . LEU A 1 177 ? -2.338 7.351 -9.363 1.00 92.44 177 LEU A N 1
ATOM 1513 C CA . LEU A 1 177 ? -2.538 6.182 -10.227 1.00 92.44 177 LEU A CA 1
ATOM 1514 C C . LEU A 1 177 ? -3.033 6.591 -11.620 1.00 92.44 177 LEU A C 1
ATOM 1516 O O . LEU A 1 177 ? -2.504 6.108 -12.617 1.00 92.44 177 LEU A O 1
ATOM 1520 N N . LEU A 1 178 ? -4.016 7.495 -11.690 1.00 90.75 178 LEU A N 1
ATOM 1521 C CA . LEU A 1 178 ? -4.514 8.045 -12.955 1.00 90.75 178 LEU A CA 1
ATOM 1522 C C . LEU A 1 178 ? -3.435 8.846 -13.684 1.00 90.75 178 LEU A C 1
ATOM 1524 O O . LEU A 1 178 ? -3.280 8.692 -14.889 1.00 90.75 178 LEU A O 1
ATOM 1528 N N . TYR A 1 179 ? -2.660 9.650 -12.955 1.00 91.38 179 TYR A N 1
ATOM 1529 C CA . TYR A 1 179 ? -1.535 10.400 -13.501 1.00 91.38 179 TYR A CA 1
ATOM 1530 C C . TYR A 1 179 ? -0.527 9.471 -14.185 1.00 91.38 179 TYR A C 1
ATOM 1532 O O . TYR A 1 179 ? -0.258 9.645 -15.366 1.00 91.38 179 TYR A O 1
ATOM 1540 N N . PHE A 1 180 ? -0.039 8.432 -13.501 1.00 92.69 180 PHE A N 1
ATOM 1541 C CA . PHE A 1 180 ? 0.926 7.505 -14.099 1.00 92.69 180 PHE A CA 1
ATOM 1542 C C . PHE A 1 180 ? 0.348 6.748 -15.298 1.00 92.69 180 PHE A C 1
ATOM 1544 O O . PHE A 1 180 ? 1.034 6.584 -16.299 1.00 92.69 180 PHE A O 1
ATOM 1551 N N . LEU A 1 181 ? -0.916 6.320 -15.235 1.00 91.06 181 LEU A N 1
ATOM 1552 C CA . LEU A 1 181 ? -1.576 5.677 -16.375 1.00 91.06 181 LEU A CA 1
ATOM 1553 C C . LEU A 1 181 ? -1.714 6.621 -17.579 1.00 91.06 181 LEU A C 1
ATOM 1555 O O . LEU A 1 181 ? -1.582 6.172 -18.713 1.00 91.06 181 LEU A O 1
ATOM 1559 N N . TYR A 1 182 ? -1.975 7.908 -17.341 1.00 88.81 182 TYR A N 1
ATOM 1560 C CA . TYR A 1 182 ? -2.057 8.925 -18.389 1.00 88.81 182 TYR A CA 1
ATOM 1561 C C . TYR A 1 182 ? -0.693 9.182 -19.032 1.00 88.81 182 TYR A C 1
ATOM 1563 O O . TYR A 1 182 ? -0.582 9.185 -20.250 1.00 88.81 182 TYR A O 1
ATOM 1571 N N . GLU A 1 183 ? 0.348 9.365 -18.221 1.00 89.31 183 GLU A N 1
ATOM 1572 C CA . GLU A 1 183 ? 1.718 9.589 -18.704 1.00 89.31 183 GLU A CA 1
ATOM 1573 C C . GLU A 1 183 ? 2.265 8.374 -19.475 1.00 89.31 183 GLU A C 1
ATOM 1575 O O . GLU A 1 183 ? 3.047 8.526 -20.404 1.00 89.31 183 GLU A O 1
ATOM 1580 N N . LEU A 1 184 ? 1.807 7.163 -19.142 1.00 88.88 184 LEU A N 1
ATOM 1581 C CA . LEU A 1 184 ? 2.082 5.945 -19.912 1.00 88.88 184 LEU A CA 1
ATOM 1582 C C . LEU A 1 184 ? 1.180 5.795 -21.155 1.00 88.88 184 LEU A C 1
ATOM 1584 O O . LEU A 1 184 ? 1.170 4.737 -21.772 1.00 88.88 184 LEU A O 1
ATOM 1588 N N . GLY A 1 185 ? 0.358 6.789 -21.503 1.00 88.31 185 GLY A N 1
ATOM 1589 C CA . GLY A 1 185 ? -0.526 6.744 -22.675 1.00 88.31 185 GLY A CA 1
ATOM 1590 C C . GLY A 1 185 ? -1.658 5.709 -22.599 1.00 88.31 185 GLY A C 1
ATOM 1591 O O . GLY A 1 185 ? -2.313 5.429 -23.601 1.00 88.31 185 GLY A O 1
ATOM 1592 N N . ILE A 1 186 ? -1.919 5.127 -21.424 1.00 86.81 186 ILE A N 1
ATOM 1593 C CA . ILE A 1 186 ? -2.929 4.070 -21.243 1.00 86.81 186 ILE A CA 1
ATOM 1594 C C . ILE A 1 186 ? -4.344 4.648 -21.208 1.00 86.81 186 ILE A C 1
ATOM 1596 O O . ILE A 1 186 ? -5.298 4.002 -21.643 1.00 86.81 186 ILE A O 1
ATOM 1600 N N . ILE A 1 187 ? -4.494 5.861 -20.679 1.00 85.75 187 ILE A N 1
ATOM 1601 C CA . ILE A 1 187 ? -5.765 6.587 -20.626 1.00 85.75 187 ILE A CA 1
ATOM 1602 C C . ILE A 1 187 ? -5.602 7.963 -21.268 1.00 85.75 187 ILE A C 1
ATOM 1604 O O . ILE A 1 187 ? -4.546 8.577 -21.171 1.00 85.75 187 ILE A O 1
ATOM 1608 N N . SER A 1 188 ? -6.665 8.463 -21.894 1.00 82.69 188 SER A N 1
ATOM 1609 C CA . SER A 1 188 ? -6.670 9.754 -22.597 1.00 82.69 188 SER A CA 1
ATOM 1610 C C . SER A 1 188 ? -6.969 10.955 -21.696 1.00 82.69 188 SER A C 1
ATOM 1612 O O . SER A 1 188 ? -6.828 12.094 -22.128 1.00 82.69 188 SER A O 1
ATOM 1614 N N . SER A 1 189 ? -7.407 10.722 -20.457 1.00 81.75 189 SER A N 1
ATOM 1615 C CA . SER A 1 189 ? -7.793 11.768 -19.511 1.00 81.75 189 SER A CA 1
ATOM 1616 C C . SER A 1 189 ? -7.435 11.365 -18.087 1.00 81.75 189 SER A C 1
ATOM 1618 O O . SER A 1 189 ? -7.514 10.192 -17.719 1.00 81.75 189 SER A O 1
ATOM 1620 N N . ARG A 1 190 ? -7.065 12.358 -17.274 1.00 80.81 190 ARG A N 1
ATOM 1621 C CA . ARG A 1 190 ? -6.845 12.205 -15.826 1.00 80.81 190 ARG A CA 1
ATOM 1622 C C . ARG A 1 190 ? -8.134 12.380 -15.022 1.00 80.81 190 ARG A C 1
ATOM 1624 O O . ARG A 1 190 ? -8.115 12.155 -13.813 1.00 80.81 190 ARG A O 1
ATOM 1631 N N . ASN A 1 191 ? -9.226 12.800 -15.664 1.00 76.12 191 ASN A N 1
ATOM 1632 C CA . ASN A 1 191 ? -10.486 13.081 -14.989 1.00 76.12 191 ASN A CA 1
ATOM 1633 C C . ASN A 1 191 ? -11.087 11.797 -14.427 1.00 76.12 191 ASN A C 1
ATOM 1635 O O . ASN A 1 191 ? -11.221 10.782 -15.114 1.00 76.12 191 ASN A O 1
ATOM 1639 N N . GLU A 1 192 ? -11.496 11.853 -13.163 1.00 67.06 192 GLU A N 1
ATOM 1640 C CA . GLU A 1 192 ? -12.044 10.684 -12.481 1.00 67.06 192 GLU A CA 1
ATOM 1641 C C . GLU A 1 192 ? -13.391 10.234 -13.063 1.00 67.06 192 GLU A C 1
ATOM 1643 O O . GLU A 1 192 ? -13.674 9.034 -13.044 1.00 67.06 192 GLU A O 1
ATOM 1648 N N . SER A 1 193 ? -14.182 11.175 -13.597 1.00 66.06 193 SER A N 1
ATOM 1649 C CA . SER A 1 193 ? -15.483 10.937 -14.241 1.00 66.06 193 SER A CA 1
ATOM 1650 C C . SER A 1 193 ? -15.382 10.085 -15.501 1.00 66.06 193 SER A C 1
ATOM 1652 O O . SER A 1 193 ? -16.292 9.316 -15.796 1.00 66.06 193 SER A O 1
ATOM 1654 N N . ASP A 1 194 ? -14.257 10.188 -16.206 1.00 60.16 194 ASP A N 1
ATOM 1655 C CA . ASP A 1 194 ? -14.056 9.575 -17.521 1.00 60.16 194 ASP A CA 1
ATOM 1656 C C . ASP A 1 194 ? -13.372 8.202 -17.390 1.00 60.16 194 ASP A C 1
ATOM 1658 O O . ASP A 1 194 ? -13.157 7.489 -18.371 1.00 60.16 194 ASP A O 1
ATOM 1662 N N . SER A 1 195 ? -13.007 7.812 -16.160 1.00 63.47 195 SER A N 1
ATOM 1663 C CA . SER A 1 195 ? -12.311 6.560 -15.893 1.00 63.47 195 SER A CA 1
ATOM 1664 C C . SER A 1 195 ? -13.288 5.377 -15.902 1.00 63.47 195 SER A C 1
ATOM 1666 O O . SER A 1 195 ? -14.187 5.328 -15.056 1.00 63.47 195 SER A O 1
ATOM 1668 N N . PRO A 1 196 ? -13.051 4.326 -16.716 1.00 57.06 196 PRO A N 1
ATOM 1669 C CA . PRO A 1 196 ? -13.841 3.089 -16.675 1.00 57.06 196 PRO A CA 1
ATOM 1670 C C . PRO A 1 196 ? -13.696 2.318 -15.342 1.00 57.06 196 PRO A C 1
ATOM 1672 O O . PRO A 1 196 ? -14.309 1.270 -15.146 1.00 57.06 196 PRO A O 1
ATOM 1675 N N . PHE A 1 197 ? -12.891 2.830 -14.401 1.00 63.56 197 PHE A N 1
ATOM 1676 C CA . PHE A 1 197 ? -12.640 2.278 -13.068 1.00 63.56 197 PHE A CA 1
ATOM 1677 C C . PHE A 1 197 ? -13.283 3.114 -11.943 1.00 63.56 197 PHE A C 1
ATOM 1679 O O . PHE A 1 197 ? -12.755 3.181 -10.825 1.00 63.56 197 PHE A O 1
ATOM 1686 N N . SER A 1 198 ? -14.405 3.779 -12.226 1.00 58.09 198 SER A N 1
ATOM 1687 C CA . SER A 1 198 ? -15.215 4.566 -11.279 1.00 58.09 198 SER A CA 1
ATOM 1688 C C . SER A 1 198 ? -16.041 3.726 -10.289 1.00 58.09 198 SER A C 1
ATOM 1690 O O . SER A 1 198 ? -16.760 4.282 -9.463 1.00 58.09 198 SER A O 1
ATOM 1692 N N . LEU A 1 199 ? -15.913 2.392 -10.306 1.00 54.78 199 LEU A N 1
ATOM 1693 C CA . LEU A 1 199 ? -16.656 1.517 -9.395 1.00 54.78 199 LEU A CA 1
ATOM 1694 C C . LEU A 1 199 ? -16.368 1.844 -7.912 1.00 54.78 199 LEU A C 1
ATOM 1696 O O . LEU A 1 199 ? -15.193 1.840 -7.503 1.00 54.78 199 LEU A O 1
ATOM 1700 N N . PRO A 1 200 ? -17.417 2.054 -7.089 1.00 53.09 200 PRO A N 1
ATOM 1701 C CA . PRO A 1 200 ? -17.280 2.249 -5.650 1.00 53.09 200 PRO A CA 1
ATOM 1702 C C . PRO A 1 200 ? -16.518 1.095 -4.980 1.00 53.09 200 PRO A C 1
ATOM 1704 O O . PRO A 1 200 ? -16.539 -0.052 -5.430 1.00 53.09 200 PRO A O 1
ATOM 1707 N N . GLY A 1 201 ? -15.809 1.392 -3.892 1.00 62.94 201 GLY A N 1
ATOM 1708 C CA . GLY A 1 201 ? -15.162 0.382 -3.048 1.00 62.94 201 GLY A CA 1
ATOM 1709 C C . GLY A 1 201 ? -13.803 -0.118 -3.550 1.00 62.94 201 GLY A C 1
ATOM 1710 O O . GLY A 1 201 ? -12.825 -0.024 -2.812 1.00 62.94 201 GLY A O 1
ATOM 1711 N N . THR A 1 202 ? -13.664 -0.579 -4.799 1.00 70.44 202 THR A N 1
ATOM 1712 C CA . THR A 1 202 ? -12.395 -1.181 -5.298 1.00 70.44 202 THR A CA 1
ATOM 1713 C C . THR A 1 202 ? -11.704 -0.430 -6.430 1.00 70.44 202 THR A C 1
ATOM 1715 O O . THR A 1 202 ? -10.604 -0.819 -6.825 1.00 70.44 202 THR A O 1
ATOM 1718 N N . GLY A 1 203 ? -12.272 0.678 -6.918 1.00 83.19 203 GLY A N 1
ATOM 1719 C CA . GLY A 1 203 ? -11.736 1.415 -8.066 1.00 83.19 203 GLY A CA 1
ATOM 1720 C C . GLY A 1 203 ? -10.242 1.760 -7.967 1.00 83.19 203 GLY A C 1
ATOM 1721 O O . GLY A 1 203 ? -9.497 1.519 -8.912 1.00 83.19 203 GLY A O 1
ATOM 1722 N N . SER A 1 204 ? -9.763 2.250 -6.815 1.00 88.31 204 SER A N 1
ATOM 1723 C CA . SER A 1 204 ? -8.333 2.569 -6.633 1.00 88.31 204 SER A CA 1
ATOM 1724 C C . SER A 1 204 ? -7.424 1.332 -6.648 1.00 88.31 204 SER A C 1
ATOM 1726 O O . SER A 1 204 ? -6.318 1.392 -7.171 1.00 88.31 204 SER A O 1
ATOM 1728 N N . LEU A 1 205 ? -7.890 0.194 -6.127 1.00 91.81 205 LEU A N 1
ATOM 1729 C CA . LEU A 1 205 ? -7.137 -1.063 -6.157 1.00 91.81 205 LEU A CA 1
ATOM 1730 C C . LEU A 1 205 ? -7.074 -1.640 -7.576 1.00 91.81 205 LEU A C 1
ATOM 1732 O O . LEU A 1 205 ? -6.038 -2.157 -7.980 1.00 91.81 205 LEU A O 1
ATOM 1736 N N . ARG A 1 206 ? -8.149 -1.498 -8.365 1.00 89.81 206 ARG A N 1
ATOM 1737 C CA . ARG A 1 206 ? -8.164 -1.894 -9.783 1.00 89.81 206 ARG A CA 1
ATOM 1738 C C . ARG A 1 206 ? -7.200 -1.061 -10.624 1.00 89.81 206 ARG A C 1
ATOM 1740 O O . ARG A 1 206 ? -6.467 -1.629 -11.424 1.00 89.81 206 ARG A O 1
ATOM 1747 N N . LEU A 1 207 ? -7.160 0.256 -10.410 1.00 90.81 207 LEU A N 1
ATOM 1748 C CA . LEU A 1 207 ? -6.185 1.136 -11.065 1.00 90.81 207 LEU A CA 1
ATOM 1749 C C . LEU A 1 207 ? -4.745 0.751 -10.708 1.00 90.81 207 LEU A C 1
ATOM 1751 O O . LEU A 1 207 ? -3.883 0.723 -11.579 1.00 90.81 207 LEU A O 1
ATOM 1755 N N . ASN A 1 208 ? -4.496 0.405 -9.444 1.00 94.12 208 ASN A N 1
ATOM 1756 C CA . ASN A 1 208 ? -3.188 -0.060 -8.995 1.00 94.12 208 ASN A CA 1
ATOM 1757 C C . ASN A 1 208 ? -2.773 -1.370 -9.687 1.00 94.12 208 ASN A C 1
ATOM 1759 O O . ASN A 1 208 ? -1.661 -1.458 -10.201 1.00 94.12 208 ASN A O 1
ATOM 1763 N N . LEU A 1 209 ? -3.683 -2.346 -9.774 1.00 92.88 209 LEU A N 1
ATOM 1764 C CA . LEU A 1 209 ? -3.457 -3.593 -10.511 1.00 92.88 209 LEU A CA 1
ATOM 1765 C C . LEU A 1 209 ? -3.195 -3.349 -11.999 1.00 92.88 209 LEU A C 1
ATOM 1767 O O . LEU A 1 209 ? -2.289 -3.956 -12.562 1.00 92.88 209 LEU A O 1
ATOM 1771 N N . LEU A 1 210 ? -3.964 -2.456 -12.631 1.00 91.38 210 LEU A N 1
ATOM 1772 C CA . LEU A 1 210 ? -3.757 -2.092 -14.030 1.00 91.38 210 LEU A CA 1
ATOM 1773 C C . LEU A 1 210 ? -2.363 -1.497 -14.236 1.00 91.38 210 LEU A C 1
ATOM 1775 O O . LEU A 1 210 ? -1.623 -1.987 -15.083 1.00 91.38 210 LEU A O 1
ATOM 1779 N N . LEU A 1 211 ? -1.994 -0.490 -13.439 1.00 93.62 211 LEU A N 1
ATOM 1780 C CA . LEU A 1 211 ? -0.679 0.146 -13.516 1.00 93.62 211 LEU A CA 1
ATOM 1781 C C . LEU A 1 211 ? 0.441 -0.878 -13.319 1.00 93.62 211 LEU A C 1
ATOM 1783 O O . LEU A 1 211 ? 1.395 -0.907 -14.093 1.00 93.62 211 LEU A O 1
ATOM 1787 N N . LYS A 1 212 ? 0.298 -1.758 -12.323 1.00 93.94 212 LYS A N 1
ATOM 1788 C CA . LYS A 1 212 ? 1.250 -2.840 -12.090 1.00 93.94 212 LYS A CA 1
ATOM 1789 C C . LYS A 1 212 ? 1.394 -3.729 -13.318 1.00 93.94 212 LYS A C 1
ATOM 1791 O O . LYS A 1 212 ? 2.514 -3.974 -13.747 1.00 93.94 212 LYS A O 1
ATOM 1796 N N . ASN A 1 213 ? 0.285 -4.200 -13.880 1.00 91.88 213 ASN A N 1
ATOM 1797 C CA . ASN A 1 213 ? 0.323 -5.083 -15.038 1.00 91.88 213 ASN A CA 1
ATOM 1798 C C . ASN A 1 213 ? 1.025 -4.407 -16.218 1.00 91.88 213 ASN A C 1
ATOM 1800 O O . ASN A 1 213 ? 1.910 -5.018 -16.795 1.00 91.88 213 ASN A O 1
ATOM 1804 N N . ILE A 1 214 ? 0.717 -3.141 -16.517 1.00 91.00 214 ILE A N 1
ATOM 1805 C CA . ILE A 1 214 ? 1.399 -2.386 -17.581 1.00 91.00 214 ILE A CA 1
ATOM 1806 C C . ILE A 1 214 ? 2.913 -2.334 -17.352 1.00 91.00 214 ILE A C 1
ATOM 1808 O O . ILE A 1 214 ? 3.679 -2.636 -18.258 1.00 91.00 214 ILE A O 1
ATOM 1812 N N . ILE A 1 215 ? 3.358 -2.027 -16.135 1.00 92.06 215 ILE A N 1
ATOM 1813 C CA . ILE A 1 215 ? 4.791 -1.958 -15.819 1.00 92.06 215 ILE A CA 1
ATOM 1814 C C . ILE A 1 215 ? 5.468 -3.327 -15.953 1.00 92.06 215 ILE A C 1
ATOM 1816 O O . ILE A 1 215 ? 6.583 -3.423 -16.461 1.00 92.06 215 ILE A O 1
ATOM 1820 N N . TYR A 1 216 ? 4.781 -4.396 -15.548 1.00 90.62 216 TYR A N 1
ATOM 1821 C CA . TYR A 1 216 ? 5.276 -5.759 -15.726 1.00 90.62 216 TYR A CA 1
ATOM 1822 C C . TYR A 1 216 ? 5.354 -6.180 -17.195 1.00 90.62 216 TYR A C 1
ATOM 1824 O O . TYR A 1 216 ? 6.283 -6.890 -17.567 1.00 90.62 216 TYR A O 1
ATOM 1832 N N . GLU A 1 217 ? 4.429 -5.714 -18.034 1.00 87.94 217 GLU A N 1
ATOM 1833 C CA . GLU A 1 217 ? 4.492 -5.921 -19.482 1.00 87.94 217 GLU A CA 1
ATOM 1834 C C . GLU A 1 217 ? 5.678 -5.195 -20.123 1.00 87.94 217 GLU A C 1
ATOM 1836 O O . GLU A 1 217 ? 6.305 -5.752 -21.021 1.00 87.94 217 GLU A O 1
ATOM 1841 N N . ILE A 1 218 ? 6.021 -3.988 -19.656 1.00 87.62 218 ILE A N 1
ATOM 1842 C CA . ILE A 1 218 ? 7.201 -3.249 -20.141 1.00 87.62 218 ILE A CA 1
ATOM 1843 C C . ILE A 1 218 ? 8.487 -4.030 -19.836 1.00 87.62 218 ILE A C 1
ATOM 1845 O O . ILE A 1 218 ? 9.364 -4.139 -20.689 1.00 87.62 218 ILE A O 1
ATOM 1849 N N . GLY A 1 219 ? 8.578 -4.619 -18.640 1.00 84.44 219 GLY A N 1
ATOM 1850 C CA . GLY A 1 219 ? 9.711 -5.452 -18.227 1.00 84.44 219 GLY A CA 1
ATOM 1851 C C . GLY A 1 219 ? 9.685 -6.896 -18.749 1.00 84.44 219 GLY A C 1
ATOM 1852 O O . GLY A 1 219 ? 10.602 -7.654 -18.437 1.00 84.44 219 GLY A O 1
ATOM 1853 N N . ARG A 1 220 ? 8.654 -7.315 -19.505 1.00 81.00 220 ARG A N 1
ATOM 1854 C CA . ARG A 1 220 ? 8.484 -8.718 -19.938 1.00 81.00 220 ARG A CA 1
ATOM 1855 C C . ARG A 1 220 ? 9.624 -9.201 -20.830 1.00 81.00 220 ARG A C 1
ATOM 1857 O O . ARG A 1 220 ? 10.008 -10.361 -20.725 1.00 81.00 220 ARG A O 1
ATOM 1864 N N . ASP A 1 221 ? 10.165 -8.324 -21.668 1.00 80.50 221 ASP A N 1
ATOM 1865 C CA . ASP A 1 221 ? 11.211 -8.683 -22.637 1.00 80.50 221 ASP A CA 1
ATOM 1866 C C . ASP A 1 221 ? 12.596 -8.834 -21.982 1.00 80.50 221 ASP A C 1
ATOM 1868 O O . ASP A 1 221 ? 13.604 -8.952 -22.675 1.00 80.50 221 ASP A O 1
ATOM 1872 N N . GLY A 1 222 ? 12.658 -8.798 -20.647 1.00 81.62 222 GLY A N 1
ATOM 1873 C CA . GLY A 1 222 ? 13.888 -8.897 -19.876 1.00 81.62 222 GLY A CA 1
ATOM 1874 C C . GLY A 1 222 ? 14.652 -7.579 -19.787 1.00 81.62 222 GLY A C 1
ATOM 1875 O O . GLY A 1 222 ? 14.335 -6.593 -20.460 1.00 81.62 222 GLY A O 1
ATOM 1876 N N . TRP A 1 223 ? 15.665 -7.574 -18.927 1.00 88.69 223 TRP A N 1
ATOM 1877 C CA . TRP A 1 223 ? 16.580 -6.452 -18.710 1.00 88.69 223 TRP A CA 1
ATOM 1878 C C . TRP A 1 223 ? 17.936 -6.783 -19.328 1.00 88.69 223 TRP A C 1
ATOM 1880 O O . TRP A 1 223 ? 18.280 -7.960 -19.447 1.00 88.69 223 TRP A O 1
ATOM 1890 N N . ASN A 1 224 ? 18.690 -5.768 -19.741 1.00 88.06 224 ASN A N 1
ATOM 1891 C CA . ASN A 1 224 ? 19.995 -5.980 -20.358 1.00 88.06 224 ASN A CA 1
ATOM 1892 C C . ASN A 1 224 ? 21.006 -6.513 -19.330 1.00 88.06 224 ASN A C 1
ATOM 1894 O O . ASN A 1 224 ? 21.814 -7.382 -19.655 1.00 88.06 224 ASN A O 1
ATOM 1898 N N . ASP A 1 225 ? 20.940 -6.036 -18.084 1.00 88.50 225 ASP A N 1
ATOM 1899 C CA . ASP A 1 225 ? 21.794 -6.513 -16.994 1.00 88.50 225 ASP A CA 1
ATOM 1900 C C . ASP A 1 225 ? 21.150 -7.700 -16.225 1.00 88.50 225 ASP A C 1
ATOM 1902 O O . ASP A 1 225 ? 20.021 -7.589 -15.719 1.00 88.50 225 ASP A O 1
ATOM 1906 N N . PRO A 1 226 ? 21.851 -8.843 -16.065 1.00 89.31 226 PRO A N 1
ATOM 1907 C CA . PRO A 1 226 ? 21.349 -9.988 -15.302 1.00 89.31 226 PRO A CA 1
ATOM 1908 C C . PRO A 1 226 ? 21.015 -9.669 -13.838 1.00 89.31 226 PRO A C 1
ATOM 1910 O O . PRO A 1 226 ? 20.016 -10.156 -13.316 1.00 89.31 226 PRO A O 1
ATOM 1913 N N . LYS A 1 227 ? 21.788 -8.802 -13.174 1.00 90.31 227 LYS A N 1
ATOM 1914 C CA . LYS A 1 227 ? 21.536 -8.399 -11.781 1.00 90.31 227 LYS A CA 1
ATOM 1915 C C . LYS A 1 227 ? 20.285 -7.533 -11.669 1.00 90.31 227 LYS A C 1
ATOM 1917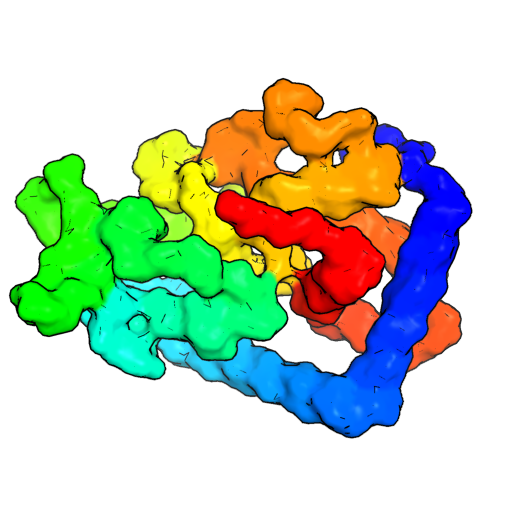 O O . LYS A 1 227 ? 19.564 -7.622 -10.674 1.00 90.31 227 LYS A O 1
ATOM 1922 N N . VAL A 1 228 ? 20.007 -6.704 -12.680 1.00 91.00 228 VAL A N 1
ATOM 1923 C CA . VAL A 1 228 ? 18.739 -5.959 -12.770 1.00 91.00 228 VAL A CA 1
ATOM 1924 C C . VAL A 1 228 ? 17.576 -6.935 -12.925 1.00 91.00 228 VAL A C 1
ATOM 1926 O O . VAL A 1 228 ? 16.569 -6.793 -12.228 1.00 91.00 228 VAL A O 1
ATOM 1929 N N . SER A 1 229 ? 17.741 -7.974 -13.746 1.00 89.00 229 SER A N 1
ATOM 1930 C CA . SER A 1 229 ? 16.753 -9.051 -13.866 1.00 89.00 229 SER A CA 1
ATOM 1931 C C . SER A 1 229 ? 16.514 -9.784 -12.543 1.00 89.00 229 SER A C 1
ATOM 1933 O O . SER A 1 229 ? 15.360 -9.982 -12.162 1.00 89.00 229 SER A O 1
ATOM 1935 N N . ASP A 1 230 ? 17.562 -10.121 -11.791 1.00 90.00 230 ASP A N 1
ATOM 1936 C CA . ASP A 1 230 ? 17.437 -10.763 -10.475 1.00 90.00 230 ASP A CA 1
ATOM 1937 C C . ASP A 1 230 ? 16.696 -9.874 -9.464 1.00 90.00 230 ASP A C 1
ATOM 1939 O O . ASP A 1 230 ? 15.793 -10.327 -8.744 1.00 90.00 230 ASP A O 1
ATOM 1943 N N . LEU A 1 231 ? 17.028 -8.580 -9.432 1.00 88.56 231 LEU A N 1
ATOM 1944 C CA . LEU A 1 231 ? 16.367 -7.612 -8.559 1.00 88.56 231 LEU A CA 1
ATOM 1945 C C . LEU A 1 231 ? 14.889 -7.426 -8.935 1.00 88.56 231 LEU A C 1
ATOM 1947 O O . LEU A 1 231 ? 14.023 -7.367 -8.057 1.00 88.56 231 LEU A O 1
ATOM 1951 N N . TRP A 1 232 ? 14.580 -7.383 -10.230 1.00 87.81 232 TRP A N 1
ATOM 1952 C CA . TRP A 1 232 ? 13.213 -7.318 -10.740 1.00 87.81 232 TRP A CA 1
ATOM 1953 C C . TRP A 1 232 ? 12.398 -8.561 -10.363 1.00 87.81 232 TRP A C 1
ATOM 1955 O O . TRP A 1 232 ? 11.284 -8.456 -9.836 1.00 87.81 232 TRP A O 1
ATOM 1965 N N . ASN A 1 233 ? 12.981 -9.747 -10.551 1.00 86.44 233 ASN A N 1
ATOM 1966 C CA . ASN A 1 233 ? 12.360 -11.035 -10.241 1.00 86.44 233 ASN A CA 1
ATOM 1967 C C . ASN A 1 233 ? 12.166 -11.257 -8.734 1.00 86.44 233 ASN A C 1
ATOM 1969 O O . ASN A 1 233 ? 11.234 -11.955 -8.326 1.00 86.44 233 ASN A O 1
ATOM 1973 N N . SER A 1 234 ? 12.950 -10.573 -7.895 1.00 85.38 234 SER A N 1
ATOM 1974 C CA . SER A 1 234 ? 12.720 -10.497 -6.445 1.00 85.38 234 SER A CA 1
ATOM 1975 C C . SER A 1 234 ? 11.382 -9.822 -6.081 1.00 85.38 234 SER A C 1
ATOM 1977 O O . SER A 1 234 ? 10.941 -9.895 -4.931 1.00 85.38 234 SER A O 1
ATOM 1979 N N . ASN A 1 235 ? 10.687 -9.217 -7.059 1.00 79.38 235 ASN A N 1
ATOM 1980 C CA . ASN A 1 235 ? 9.335 -8.663 -6.945 1.00 79.38 235 ASN A CA 1
ATOM 1981 C C . ASN A 1 235 ? 9.244 -7.581 -5.855 1.00 79.38 235 ASN A C 1
ATOM 1983 O O . ASN A 1 235 ? 8.306 -7.501 -5.053 1.00 79.38 235 ASN A O 1
ATOM 1987 N N . TYR A 1 236 ? 10.260 -6.722 -5.822 1.00 85.00 236 TYR A N 1
ATOM 1988 C CA . TYR A 1 236 ? 10.300 -5.542 -4.971 1.00 85.00 236 TYR A CA 1
ATOM 1989 C C . TYR A 1 236 ? 9.449 -4.420 -5.569 1.00 85.00 236 TYR A C 1
ATOM 1991 O O . TYR A 1 236 ? 9.952 -3.372 -5.959 1.00 85.00 236 TYR A O 1
ATOM 1999 N N . ASN A 1 237 ? 8.126 -4.609 -5.565 1.00 90.06 237 ASN A N 1
ATOM 2000 C CA . ASN A 1 237 ? 7.147 -3.635 -6.072 1.00 90.06 237 ASN A CA 1
ATOM 2001 C C . ASN A 1 237 ? 7.296 -2.222 -5.480 1.00 90.06 237 ASN A C 1
ATOM 2003 O O . ASN A 1 237 ? 6.821 -1.251 -6.066 1.00 90.06 237 ASN A O 1
ATOM 2007 N N . PHE A 1 238 ? 7.956 -2.070 -4.329 1.00 90.75 238 PHE A N 1
ATOM 2008 C CA . PHE A 1 238 ? 8.259 -0.745 -3.794 1.00 90.75 238 PHE A CA 1
ATOM 2009 C C . PHE A 1 238 ? 9.344 0.010 -4.547 1.00 90.75 238 PHE A C 1
ATOM 2011 O O . PHE A 1 238 ? 9.250 1.231 -4.592 1.00 90.75 238 PHE A O 1
ATOM 2018 N N . LEU A 1 239 ? 10.301 -0.668 -5.183 1.00 92.56 239 LEU A N 1
ATOM 2019 C CA . LEU A 1 239 ? 11.264 -0.008 -6.062 1.00 92.56 239 LEU A CA 1
ATOM 2020 C C . LEU A 1 239 ? 10.551 0.610 -7.266 1.00 92.56 239 LEU A C 1
ATOM 2022 O O . LEU A 1 239 ? 10.823 1.758 -7.592 1.00 92.56 239 LEU A O 1
ATOM 2026 N N . ILE A 1 240 ? 9.549 -0.080 -7.826 1.00 92.75 240 ILE A N 1
ATOM 2027 C CA . ILE A 1 240 ? 8.673 0.476 -8.870 1.00 92.75 240 ILE A CA 1
ATOM 2028 C C . ILE A 1 240 ? 7.945 1.723 -8.352 1.00 92.75 240 ILE A C 1
ATOM 2030 O O . ILE A 1 240 ? 7.899 2.747 -9.026 1.00 92.75 240 ILE A O 1
ATOM 2034 N N . GLY A 1 241 ? 7.393 1.667 -7.136 1.00 91.38 241 GLY A N 1
ATOM 2035 C CA . GLY A 1 241 ? 6.752 2.829 -6.518 1.00 91.38 241 GLY A CA 1
ATOM 2036 C C . GLY A 1 241 ? 7.701 4.025 -6.372 1.00 91.38 241 GLY A C 1
ATOM 2037 O O . GLY A 1 241 ? 7.346 5.133 -6.766 1.00 91.38 241 GLY A O 1
ATOM 2038 N N . ILE A 1 242 ? 8.909 3.803 -5.841 1.00 91.38 242 ILE A N 1
ATOM 2039 C CA . ILE A 1 242 ? 9.939 4.844 -5.679 1.00 91.38 242 ILE A CA 1
ATOM 2040 C C . ILE A 1 242 ? 10.337 5.419 -7.041 1.00 91.38 242 ILE A C 1
ATOM 2042 O O . ILE A 1 242 ? 10.394 6.639 -7.190 1.00 91.38 242 ILE A O 1
ATOM 2046 N N . PHE A 1 243 ? 10.563 4.556 -8.032 1.00 93.25 243 PHE A N 1
ATOM 2047 C CA . PHE A 1 243 ? 10.888 4.945 -9.399 1.00 93.25 243 PHE A CA 1
ATOM 2048 C C . PHE A 1 243 ? 9.834 5.889 -9.986 1.00 93.25 243 PHE A C 1
ATOM 2050 O O . PHE A 1 243 ? 10.169 6.993 -10.407 1.00 93.25 243 PHE A O 1
ATOM 2057 N N . LEU A 1 244 ? 8.555 5.497 -9.953 1.00 91.75 244 LEU A N 1
ATOM 2058 C CA . LEU A 1 244 ? 7.466 6.292 -10.526 1.00 91.75 244 LEU A CA 1
ATOM 2059 C C . LEU A 1 244 ? 7.364 7.674 -9.870 1.00 91.75 244 LEU A C 1
ATOM 2061 O O . LEU A 1 244 ? 7.207 8.678 -10.561 1.00 91.75 244 LEU A O 1
ATOM 2065 N N . TYR A 1 245 ? 7.519 7.754 -8.545 1.00 90.00 245 TYR A N 1
ATOM 2066 C CA . TYR A 1 245 ? 7.535 9.039 -7.845 1.00 90.00 245 TYR A CA 1
ATOM 2067 C C . TYR A 1 245 ? 8.770 9.894 -8.161 1.00 90.00 245 TYR A C 1
ATOM 2069 O O . TYR A 1 245 ? 8.632 11.113 -8.227 1.00 90.00 245 TYR A O 1
ATOM 2077 N N . LYS A 1 246 ? 9.952 9.291 -8.362 1.00 88.06 246 LYS A N 1
ATOM 2078 C CA . LYS A 1 246 ? 11.204 10.005 -8.685 1.00 88.06 246 LYS A CA 1
ATOM 2079 C C . LYS A 1 246 ? 11.195 10.531 -10.123 1.00 88.06 246 LYS A C 1
ATOM 2081 O O . LYS A 1 246 ? 11.556 11.678 -10.352 1.00 88.06 246 LYS A O 1
ATOM 2086 N N . ILE A 1 247 ? 10.793 9.694 -11.077 1.00 85.88 247 ILE A N 1
ATOM 2087 C CA . ILE A 1 247 ? 10.939 9.977 -12.510 1.00 85.88 247 ILE A CA 1
ATOM 2088 C C . ILE A 1 247 ? 9.752 10.747 -13.071 1.00 85.88 247 ILE A C 1
ATOM 2090 O O . ILE A 1 247 ? 9.947 11.676 -13.846 1.00 85.88 247 ILE A O 1
ATOM 2094 N N . MET A 1 248 ? 8.532 10.391 -12.672 1.00 81.75 248 MET A N 1
ATOM 2095 C CA . MET A 1 248 ? 7.326 10.987 -13.251 1.00 81.75 248 MET A CA 1
ATOM 2096 C C . MET A 1 248 ? 6.755 12.112 -12.381 1.00 81.75 248 MET A C 1
ATOM 2098 O O . MET A 1 248 ? 5.907 12.848 -12.854 1.00 81.75 248 MET A O 1
ATOM 2102 N N . SER A 1 249 ? 7.221 12.275 -11.134 1.00 81.88 249 SER A N 1
ATOM 2103 C CA . SER A 1 249 ? 6.945 13.435 -10.264 1.00 81.88 249 SER A CA 1
ATOM 2104 C C . SER A 1 249 ? 5.490 13.944 -10.320 1.00 81.88 249 SER A C 1
ATOM 2106 O O . SER A 1 249 ? 5.238 15.045 -10.816 1.00 81.88 249 SER A O 1
ATOM 2108 N N . PRO A 1 250 ? 4.508 13.179 -9.802 1.00 79.88 250 PRO A N 1
ATOM 2109 C CA . PRO A 1 250 ? 3.120 13.623 -9.810 1.00 79.88 250 PRO A CA 1
ATOM 2110 C C . PRO A 1 250 ? 2.969 14.947 -9.042 1.00 79.88 250 PRO A C 1
ATOM 2112 O O . PRO A 1 250 ? 3.704 15.193 -8.075 1.00 79.88 250 PRO A O 1
ATOM 2115 N N . PRO A 1 251 ? 2.011 15.807 -9.432 1.00 76.19 251 PRO A N 1
ATOM 2116 C CA . PRO A 1 251 ? 1.821 17.101 -8.794 1.00 76.19 251 PRO A CA 1
ATOM 2117 C C . PRO A 1 251 ? 1.564 16.944 -7.292 1.00 76.19 251 PRO A C 1
ATOM 2119 O O . PRO A 1 251 ? 0.810 16.069 -6.861 1.00 76.19 251 PRO A O 1
ATOM 2122 N N . ARG A 1 252 ? 2.165 17.828 -6.484 1.00 69.75 252 ARG A N 1
ATOM 2123 C CA . ARG A 1 252 ? 1.846 17.912 -5.054 1.00 69.75 252 ARG A CA 1
ATOM 2124 C C . ARG A 1 252 ? 0.376 18.293 -4.921 1.00 69.75 252 ARG A C 1
ATOM 2126 O O . ARG A 1 252 ? -0.011 19.394 -5.305 1.00 69.75 252 ARG A O 1
ATOM 2133 N N . MET A 1 253 ? -0.435 17.385 -4.393 1.00 57.28 253 MET A N 1
ATOM 2134 C CA . MET A 1 253 ? -1.823 17.707 -4.088 1.00 57.28 253 MET A CA 1
ATOM 2135 C C . MET A 1 253 ? -1.861 18.706 -2.933 1.00 57.28 253 MET A C 1
ATOM 2137 O O . MET A 1 253 ? -1.146 18.534 -1.942 1.00 57.28 253 MET A O 1
ATOM 2141 N N . ARG A 1 254 ? -2.648 19.765 -3.125 1.00 41.91 254 ARG A N 1
ATOM 2142 C CA . ARG A 1 254 ? -2.970 20.753 -2.094 1.00 41.91 254 ARG A CA 1
ATOM 2143 C C . ARG A 1 254 ? -4.002 20.193 -1.127 1.00 41.91 254 ARG A C 1
ATOM 2145 O O . ARG A 1 254 ? -4.856 19.404 -1.591 1.00 41.91 254 ARG A O 1
#